Protein AF-A0A1M5KUP5-F1 (afdb_monomer_lite)

Organism: NCBI:txid288992

pLDDT: mean 83.73, std 16.02, range [40.97, 98.44]

Foldseek 3Di:
DALCVLVVLLVVLLVVLVVLLVVLVVLVVVPDPDPVSVVSNLVSLLSLLQSLLSSLLSLLSSLLCQLLVPDDRDPQDDDVSSCVLQVWDWDDPDPDPDPDDRTDGVSVPSPNLSSLQSQLVSQEPLPQPSNHPVDDDDPLLVVSNVLDDNCCVVCSPDPVRDPRDGDSVSSVSSSVSSVSNNVSSVVVRD

Sequence (190 aa):
MNYQDYQKASAKHLLSCQSILLVLDSLNSENNDTKNHNQKIKVLLHNLFYLSGYTLESIINYSIYKHFRWSKSSIYEIDHNFSSKCDLTFYPDVPRQNGRGNYLFYISQHEFSRNIQILSKALPNSKVPLIDRTISVDKDLINLFLNWKVEIRYHPESTQYSTIELTIDNIKRFVSTTDQVYNGLMKLVG

Radius of gyration: 18.39 Å; chains: 1; bounding box: 44×42×49 Å

Structure (mmCIF, N/CA/C/O backbone):
data_AF-A0A1M5KUP5-F1
#
_entry.id   AF-A0A1M5KUP5-F1
#
loop_
_atom_site.group_PDB
_atom_site.id
_atom_site.type_symbol
_atom_site.label_atom_id
_atom_site.label_alt_id
_atom_site.label_comp_id
_atom_site.label_asym_id
_atom_site.label_entity_id
_atom_site.label_seq_id
_atom_site.pdbx_PDB_ins_code
_atom_site.Cartn_x
_atom_site.Cartn_y
_atom_site.Cartn_z
_atom_site.occupancy
_atom_site.B_iso_or_equiv
_atom_site.auth_seq_id
_atom_site.auth_comp_id
_atom_site.auth_asym_id
_atom_site.auth_atom_id
_atom_site.pdbx_PDB_model_num
ATOM 1 N N . MET A 1 1 ? 19.872 3.898 0.381 1.00 78.25 1 MET A N 1
ATOM 2 C CA . MET A 1 1 ? 18.736 2.978 0.582 1.00 78.25 1 MET A CA 1
ATOM 3 C C . MET A 1 1 ? 18.600 2.143 -0.672 1.00 78.25 1 MET A C 1
ATOM 5 O O . MET A 1 1 ? 18.710 2.702 -1.760 1.00 78.25 1 MET A O 1
ATOM 9 N N . ASN A 1 2 ? 18.420 0.836 -0.533 1.00 88.94 2 ASN A N 1
ATOM 10 C CA . ASN A 1 2 ? 18.184 -0.049 -1.666 1.00 88.94 2 ASN A CA 1
ATOM 11 C C . ASN A 1 2 ? 16.666 -0.214 -1.860 1.00 88.94 2 ASN A C 1
ATOM 13 O O . ASN A 1 2 ? 15.914 -0.170 -0.891 1.00 88.94 2 ASN A O 1
ATOM 17 N N . TYR A 1 3 ? 16.181 -0.403 -3.088 1.00 90.25 3 TYR A N 1
ATOM 18 C CA . TYR A 1 3 ? 14.748 -0.569 -3.334 1.00 90.25 3 TYR A CA 1
ATOM 19 C C . TYR A 1 3 ? 14.164 -1.806 -2.631 1.00 90.25 3 TYR A C 1
ATOM 21 O O . TYR A 1 3 ? 12.976 -1.813 -2.319 1.00 90.25 3 TYR A O 1
ATOM 29 N N . GLN A 1 4 ? 14.971 -2.829 -2.313 1.00 94.69 4 GLN A N 1
ATOM 30 C CA . GLN A 1 4 ? 14.502 -3.957 -1.491 1.00 94.69 4 GLN A CA 1
ATOM 31 C C . GLN A 1 4 ? 14.187 -3.557 -0.040 1.00 94.69 4 GLN A C 1
ATOM 33 O O . GLN A 1 4 ? 13.467 -4.280 0.649 1.00 94.69 4 GLN A O 1
ATOM 38 N N . ASP A 1 5 ? 14.653 -2.397 0.433 1.00 93.25 5 ASP A N 1
ATOM 39 C CA . ASP A 1 5 ? 14.254 -1.875 1.741 1.00 93.25 5 ASP A CA 1
ATOM 40 C C . ASP A 1 5 ? 12.757 -1.520 1.761 1.00 93.25 5 ASP A C 1
ATOM 42 O O . ASP A 1 5 ? 12.110 -1.697 2.791 1.00 93.25 5 ASP A O 1
ATOM 46 N N . TYR A 1 6 ? 12.162 -1.147 0.618 1.00 94.44 6 TYR A N 1
ATOM 47 C CA . TYR A 1 6 ? 10.710 -0.979 0.502 1.00 94.44 6 TYR A CA 1
ATOM 48 C C . TYR A 1 6 ? 9.946 -2.303 0.680 1.00 94.44 6 TYR A C 1
ATOM 50 O O . TYR A 1 6 ? 8.899 -2.339 1.328 1.00 94.44 6 TYR A O 1
ATOM 58 N N . GLN A 1 7 ? 10.467 -3.419 0.162 1.00 96.56 7 GLN A N 1
ATOM 59 C CA . GLN A 1 7 ? 9.861 -4.742 0.372 1.00 96.56 7 GLN A CA 1
ATOM 60 C C . GLN A 1 7 ? 9.877 -5.126 1.854 1.00 96.56 7 GLN A C 1
ATOM 62 O O . GLN A 1 7 ? 8.871 -5.562 2.411 1.00 96.56 7 GLN A O 1
ATOM 67 N N . LYS A 1 8 ? 11.020 -4.928 2.517 1.00 96.88 8 LYS A N 1
ATOM 68 C CA . LYS A 1 8 ? 11.162 -5.207 3.951 1.00 96.88 8 LYS A CA 1
ATOM 69 C C . LYS A 1 8 ? 10.249 -4.306 4.786 1.00 96.88 8 LYS A C 1
ATOM 71 O O . LYS A 1 8 ? 9.619 -4.783 5.727 1.00 96.88 8 LYS A O 1
ATOM 76 N N . ALA A 1 9 ? 10.159 -3.022 4.433 1.00 95.62 9 ALA A N 1
ATOM 77 C CA . ALA A 1 9 ? 9.294 -2.063 5.110 1.00 95.62 9 ALA A CA 1
ATOM 78 C C . ALA A 1 9 ? 7.809 -2.423 4.959 1.00 95.62 9 ALA A C 1
ATOM 80 O O . ALA A 1 9 ? 7.113 -2.507 5.967 1.00 95.62 9 ALA A O 1
ATOM 81 N N . SER A 1 10 ? 7.338 -2.707 3.738 1.00 96.94 10 SER A N 1
ATOM 82 C CA . SER A 1 10 ? 5.948 -3.137 3.504 1.00 96.94 10 SER A CA 1
ATOM 83 C C . SER A 1 10 ? 5.602 -4.408 4.277 1.00 96.94 10 SER A C 1
ATOM 85 O O . SER A 1 10 ? 4.590 -4.424 4.971 1.00 96.94 10 SER A O 1
ATOM 87 N N . ALA A 1 11 ? 6.466 -5.428 4.248 1.00 98.06 11 ALA A N 1
ATOM 88 C CA . ALA A 1 11 ? 6.260 -6.658 5.016 1.00 98.06 11 ALA A CA 1
ATOM 89 C C . ALA A 1 11 ? 6.136 -6.379 6.524 1.00 98.06 11 ALA A C 1
ATOM 91 O O . ALA A 1 11 ? 5.219 -6.862 7.186 1.00 98.06 11 ALA A O 1
ATOM 92 N N . LYS A 1 12 ? 7.035 -5.553 7.073 1.00 98.25 12 LYS A N 1
ATOM 93 C CA . LYS A 1 12 ? 7.014 -5.180 8.492 1.00 98.25 12 LYS A CA 1
ATOM 94 C C . LYS A 1 12 ? 5.749 -4.403 8.867 1.00 98.25 12 LYS A C 1
ATOM 96 O O . LYS A 1 12 ? 5.170 -4.664 9.923 1.00 98.25 12 LYS A O 1
ATOM 101 N N . HIS A 1 13 ? 5.324 -3.447 8.043 1.00 97.81 13 HIS A N 1
ATOM 102 C CA . HIS A 1 13 ? 4.113 -2.667 8.298 1.00 97.81 13 HIS A CA 1
ATOM 103 C C . HIS A 1 13 ? 2.858 -3.543 8.246 1.00 97.81 13 HIS A C 1
ATOM 105 O O . HIS A 1 13 ? 2.045 -3.461 9.163 1.00 97.81 13 HIS A O 1
ATOM 111 N N . LEU A 1 14 ? 2.753 -4.446 7.266 1.00 98.31 14 LEU A N 1
ATOM 112 C CA . LEU A 1 14 ? 1.632 -5.378 7.154 1.00 98.31 14 LEU A CA 1
ATOM 113 C C . LEU A 1 14 ? 1.528 -6.308 8.370 1.00 98.31 14 LEU A C 1
ATOM 115 O O . LEU A 1 14 ? 0.460 -6.413 8.970 1.00 98.31 14 LEU A O 1
ATOM 119 N N . LEU A 1 15 ? 2.646 -6.910 8.793 1.00 98.44 15 LEU A N 1
ATOM 120 C CA . LEU A 1 15 ? 2.705 -7.714 10.021 1.00 98.44 15 LEU A CA 1
ATOM 121 C C . LEU A 1 15 ? 2.282 -6.901 11.255 1.00 98.44 15 LEU A C 1
ATOM 123 O O . LEU A 1 15 ? 1.594 -7.405 12.140 1.00 98.44 15 LEU A O 1
ATOM 127 N N . SER A 1 16 ? 2.665 -5.622 11.312 1.00 98.31 16 SER A N 1
ATOM 128 C CA . SER A 1 16 ? 2.253 -4.731 12.402 1.00 98.31 16 SER A CA 1
ATOM 129 C C . SER A 1 16 ? 0.743 -4.472 12.372 1.00 98.31 16 SER A C 1
ATOM 131 O O . SER A 1 16 ? 0.104 -4.533 13.420 1.00 98.31 16 SER A O 1
ATOM 133 N N . CYS A 1 17 ? 0.156 -4.244 11.190 1.00 98.44 17 CYS A N 1
ATOM 134 C CA . CYS A 1 17 ? -1.293 -4.106 11.034 1.00 98.44 17 CYS A CA 1
ATOM 135 C C . CYS A 1 17 ? -2.036 -5.357 11.516 1.00 98.44 17 CYS A C 1
ATOM 137 O O . CYS A 1 17 ? -3.005 -5.237 12.259 1.00 98.44 17 CYS A O 1
ATOM 139 N N . GLN A 1 18 ? -1.562 -6.548 11.144 1.00 98.00 18 GLN A N 1
ATOM 140 C CA . GLN A 1 18 ? -2.160 -7.819 11.566 1.00 98.00 18 GLN A CA 1
ATOM 141 C C . GLN A 1 18 ? -2.141 -7.972 13.096 1.00 98.00 18 GLN A C 1
ATOM 143 O O . GLN A 1 18 ? -3.167 -8.281 13.696 1.00 98.00 18 GLN A O 1
ATOM 148 N N . SER A 1 19 ? -1.015 -7.665 13.747 1.00 98.31 19 SER A N 1
ATOM 149 C CA . SER A 1 19 ? -0.921 -7.683 15.213 1.00 98.31 19 SER A CA 1
ATOM 150 C C . SER A 1 19 ? -1.852 -6.667 15.882 1.00 98.31 19 SER A C 1
ATOM 152 O O . SER A 1 19 ? -2.482 -6.976 16.891 1.00 98.31 19 SER A O 1
ATOM 154 N N . ILE A 1 20 ? -1.969 -5.456 15.327 1.00 98.00 20 ILE A N 1
ATOM 155 C CA . ILE A 1 20 ? -2.859 -4.418 15.865 1.00 98.00 20 ILE A CA 1
ATOM 156 C C . ILE A 1 20 ? -4.333 -4.815 15.701 1.00 98.00 20 ILE A C 1
ATOM 158 O O . ILE A 1 20 ? -5.124 -4.562 16.608 1.00 98.00 20 ILE A O 1
ATOM 162 N N . LEU A 1 21 ? -4.703 -5.468 14.593 1.00 97.62 21 LEU A N 1
ATOM 163 C CA . LEU A 1 21 ? -6.059 -5.983 14.385 1.00 97.62 21 LEU A CA 1
ATOM 164 C C . LEU A 1 21 ? -6.465 -6.993 15.463 1.00 97.62 21 LEU A C 1
ATOM 166 O O . LEU A 1 21 ? -7.564 -6.881 15.992 1.00 97.62 21 LEU A O 1
ATOM 170 N N . LEU A 1 22 ? -5.573 -7.910 15.852 1.00 96.75 22 LEU A N 1
ATOM 171 C CA . LEU A 1 22 ? -5.854 -8.871 16.929 1.00 96.75 22 LEU A CA 1
ATOM 172 C C . LEU A 1 22 ? -6.157 -8.170 18.263 1.00 96.75 22 LEU A C 1
ATOM 174 O O . LEU A 1 22 ? -7.075 -8.556 18.984 1.00 96.75 22 LEU A O 1
ATOM 178 N N . VAL A 1 23 ? -5.408 -7.109 18.580 1.00 96.38 23 VAL A N 1
ATOM 179 C CA . VAL A 1 23 ? -5.647 -6.297 19.785 1.00 96.38 23 VAL A CA 1
ATOM 180 C C . VAL A 1 23 ? -6.975 -5.546 19.683 1.00 96.38 23 VAL A C 1
ATOM 182 O O . VAL A 1 23 ? -7.729 -5.500 20.654 1.00 96.38 23 VAL A O 1
ATOM 185 N N . LEU A 1 24 ? -7.277 -4.972 18.515 1.00 95.75 24 LEU A N 1
ATOM 186 C CA . LEU A 1 24 ? -8.540 -4.281 18.265 1.00 95.75 24 LEU A CA 1
ATOM 187 C C . LEU A 1 24 ? -9.739 -5.230 18.405 1.00 95.75 24 LEU A C 1
ATOM 189 O O . LEU A 1 24 ? -10.741 -4.843 18.998 1.00 95.75 24 LEU A O 1
ATOM 193 N N . ASP A 1 25 ? -9.629 -6.463 17.910 1.00 94.75 25 ASP A N 1
ATOM 194 C CA . ASP A 1 25 ? -10.680 -7.480 18.001 1.00 94.75 25 ASP A CA 1
ATOM 195 C C . ASP A 1 25 ? -10.941 -7.918 19.442 1.00 94.75 25 ASP A C 1
ATOM 197 O O . ASP A 1 25 ? -12.099 -8.031 19.852 1.00 94.75 25 ASP A O 1
ATOM 201 N N . SER A 1 26 ? -9.876 -8.101 20.229 1.00 93.44 26 SER A N 1
ATOM 202 C CA . SER A 1 26 ? -9.989 -8.383 21.664 1.00 93.44 26 SER A CA 1
ATOM 203 C C . SER A 1 26 ? -10.720 -7.254 22.386 1.00 93.44 26 SER A C 1
ATOM 205 O O . SER A 1 26 ? -11.689 -7.507 23.095 1.00 93.44 26 SER A O 1
ATOM 207 N N . LEU A 1 27 ? -10.305 -6.003 22.157 1.00 92.06 27 LEU A N 1
ATOM 208 C CA . LEU A 1 27 ? -10.937 -4.843 22.783 1.00 92.06 27 LEU A CA 1
ATOM 209 C C . LEU A 1 27 ? -12.397 -4.707 22.352 1.00 92.06 27 LEU A C 1
ATOM 211 O O . LEU A 1 27 ? -13.263 -4.588 23.200 1.00 92.06 27 LEU A O 1
ATOM 215 N N . ASN A 1 28 ? -12.708 -4.805 21.063 1.00 89.00 28 ASN A N 1
ATOM 216 C CA . ASN A 1 28 ? -14.082 -4.658 20.583 1.00 89.00 28 ASN A CA 1
ATOM 217 C C . ASN A 1 28 ? -15.034 -5.763 21.090 1.00 89.00 28 ASN A C 1
ATOM 219 O O . ASN A 1 28 ? -16.250 -5.599 21.044 1.00 89.00 28 ASN A O 1
ATOM 223 N N . SER A 1 29 ? -14.493 -6.892 21.556 1.00 87.50 29 SER A N 1
ATOM 224 C CA . SER A 1 29 ? -15.269 -7.982 22.163 1.00 87.50 29 SER A CA 1
ATOM 225 C C . SER A 1 29 ? -15.537 -7.754 23.658 1.00 87.50 29 SER A C 1
ATOM 227 O O . SER A 1 29 ? -16.521 -8.256 24.202 1.00 87.50 29 SER A O 1
ATOM 229 N N . GLU A 1 30 ? -14.681 -6.983 24.332 1.00 83.19 30 GLU A N 1
ATOM 230 C CA . GLU A 1 30 ? -14.889 -6.518 25.700 1.00 83.19 30 GLU A CA 1
ATOM 231 C C . GLU A 1 30 ? -15.926 -5.390 25.667 1.00 83.19 30 GLU A C 1
ATOM 233 O O . GLU A 1 30 ? -15.591 -4.236 25.428 1.00 83.19 30 GLU A O 1
ATOM 238 N N . ASN A 1 31 ? -17.201 -5.723 25.870 1.00 69.31 31 ASN A N 1
ATOM 239 C CA . ASN A 1 31 ? -18.346 -4.809 25.771 1.00 69.31 31 ASN A CA 1
ATOM 240 C C . ASN A 1 31 ? -18.317 -3.721 26.879 1.00 69.31 31 ASN A C 1
ATOM 242 O O . ASN A 1 31 ? -19.071 -3.776 27.851 1.00 69.31 31 ASN A O 1
ATOM 246 N N . ASN A 1 32 ? -17.371 -2.781 26.791 1.00 77.75 32 ASN A N 1
ATOM 247 C CA . ASN A 1 32 ? -16.943 -1.902 27.876 1.00 77.75 32 ASN A CA 1
ATOM 248 C C . ASN A 1 32 ? -16.842 -0.447 27.396 1.00 77.75 32 ASN A C 1
ATOM 250 O O . ASN A 1 32 ? -15.785 0.026 26.981 1.00 77.75 32 ASN A O 1
ATOM 254 N N . ASP A 1 33 ? -17.950 0.286 27.481 1.00 80.50 33 ASP A N 1
ATOM 255 C CA . ASP A 1 33 ? -18.087 1.632 26.912 1.00 80.50 33 ASP A CA 1
ATOM 256 C C . ASP A 1 33 ? -17.521 2.733 27.832 1.00 80.50 33 ASP A C 1
ATOM 258 O O . ASP A 1 33 ? -18.208 3.642 28.303 1.00 80.50 33 ASP A O 1
ATOM 262 N N . THR A 1 34 ? -16.231 2.627 28.160 1.00 87.69 34 THR A N 1
ATOM 263 C CA . THR A 1 34 ? -15.523 3.654 28.939 1.00 87.69 34 THR A CA 1
ATOM 264 C C . THR A 1 34 ? -14.781 4.624 28.026 1.00 87.69 34 THR A C 1
ATOM 266 O O . THR A 1 34 ? -14.235 4.250 26.988 1.00 87.69 34 THR A O 1
ATOM 269 N N . LYS A 1 35 ? -14.640 5.885 28.458 1.00 85.62 35 LYS A N 1
ATOM 270 C CA . LYS A 1 35 ? -13.848 6.899 27.732 1.00 85.62 35 LYS A CA 1
ATOM 271 C C . LYS A 1 35 ? -12.430 6.413 27.392 1.00 85.62 35 LYS A C 1
ATOM 273 O O . LYS A 1 35 ? -11.932 6.682 26.304 1.00 85.62 35 LYS A O 1
ATOM 278 N N . ASN A 1 36 ? -11.788 5.691 28.314 1.00 88.69 36 ASN A N 1
ATOM 279 C CA . ASN A 1 36 ? -10.453 5.126 28.107 1.00 88.69 36 ASN A CA 1
ATOM 280 C C . ASN A 1 36 ? -10.459 4.026 27.031 1.00 88.69 36 ASN A C 1
ATOM 282 O O . ASN A 1 36 ? -9.588 4.004 26.166 1.00 88.69 36 ASN A O 1
ATOM 286 N N . HIS A 1 37 ? -11.459 3.142 27.054 1.00 89.50 37 HIS A N 1
ATOM 287 C CA . HIS A 1 37 ? -11.633 2.102 26.043 1.00 89.50 37 HIS A CA 1
ATOM 288 C C . HIS A 1 37 ? -11.815 2.698 24.639 1.00 89.50 37 HIS A C 1
ATOM 290 O O . HIS A 1 37 ? -11.062 2.370 23.721 1.00 89.50 37 HIS A O 1
ATOM 296 N N . ASN A 1 38 ? -12.714 3.674 24.500 1.00 87.81 38 ASN A N 1
ATOM 297 C CA . ASN A 1 38 ? -12.972 4.342 23.223 1.00 87.81 38 ASN A CA 1
ATOM 298 C C . ASN A 1 38 ? -11.742 5.099 22.699 1.00 87.81 38 ASN A C 1
ATOM 300 O O . ASN A 1 38 ? -11.475 5.090 21.496 1.00 87.81 38 ASN A O 1
ATOM 304 N N . GLN A 1 39 ? -10.943 5.708 23.584 1.00 88.00 39 GLN A N 1
ATOM 305 C CA . GLN A 1 39 ? -9.686 6.345 23.184 1.00 88.00 39 GLN A CA 1
ATOM 306 C C . GLN A 1 39 ? -8.671 5.325 22.652 1.00 88.00 39 GLN A C 1
ATOM 308 O O . GLN A 1 39 ? -8.014 5.589 21.645 1.00 88.00 39 GLN A O 1
ATOM 313 N N . LYS A 1 40 ? -8.557 4.147 23.282 1.00 90.81 40 LYS A N 1
ATOM 314 C CA . LYS A 1 40 ? -7.680 3.073 22.793 1.00 90.81 40 LYS A CA 1
ATOM 315 C C . LYS A 1 40 ? -8.094 2.613 21.400 1.00 90.81 40 LYS A C 1
ATOM 317 O O . LYS A 1 40 ? -7.238 2.551 20.524 1.00 90.81 40 LYS A O 1
ATOM 322 N N . ILE A 1 41 ? -9.387 2.365 21.174 1.00 91.94 41 ILE A N 1
ATOM 323 C CA . ILE A 1 41 ? -9.903 1.994 19.847 1.00 91.94 41 ILE A CA 1
ATOM 324 C C . ILE A 1 41 ? -9.516 3.052 18.809 1.00 91.94 41 ILE A C 1
ATOM 326 O O . ILE A 1 41 ? -8.913 2.707 17.796 1.00 91.94 41 ILE A O 1
ATOM 330 N N . LYS A 1 42 ? -9.766 4.340 19.081 1.00 89.56 42 LYS A N 1
ATOM 331 C CA . LYS A 1 42 ? -9.409 5.434 18.158 1.00 89.56 42 LYS A CA 1
ATOM 332 C C . LYS A 1 42 ? -7.924 5.441 17.789 1.00 89.56 42 LYS A C 1
ATOM 334 O O . LYS A 1 42 ? -7.589 5.568 16.613 1.00 89.56 42 LYS A O 1
ATOM 339 N N . VAL A 1 43 ? -7.037 5.257 18.768 1.00 89.12 43 VAL A N 1
ATOM 340 C CA . VAL A 1 43 ? -5.585 5.184 18.531 1.00 89.12 43 VAL A CA 1
ATOM 341 C C . VAL A 1 43 ? -5.229 3.998 17.631 1.00 89.12 43 VAL A C 1
ATOM 343 O O . VAL A 1 43 ? -4.428 4.146 16.707 1.00 89.12 43 VAL A O 1
ATOM 346 N N . LEU A 1 44 ? -5.829 2.827 17.862 1.00 93.62 44 LEU A N 1
ATOM 347 C CA . LEU A 1 44 ? -5.579 1.641 17.041 1.00 93.62 44 LEU A CA 1
ATOM 348 C C . LEU A 1 44 ? -6.079 1.832 15.604 1.00 93.62 44 LEU A C 1
ATOM 350 O O . LEU A 1 44 ? -5.347 1.505 14.673 1.00 93.62 44 LEU A O 1
ATOM 354 N N . LEU A 1 45 ? -7.265 2.419 15.413 1.00 93.50 45 LEU A N 1
ATOM 355 C CA . LEU A 1 45 ? -7.806 2.730 14.084 1.00 93.50 45 LEU A CA 1
ATOM 356 C C . LEU A 1 45 ? -6.892 3.682 13.305 1.00 93.50 45 LEU A C 1
ATOM 358 O O . LEU A 1 45 ? -6.574 3.415 12.146 1.00 93.50 45 LEU A O 1
ATOM 362 N N . HIS A 1 46 ? -6.398 4.741 13.951 1.00 90.75 46 HIS A N 1
ATOM 363 C CA . HIS A 1 46 ? -5.435 5.657 13.335 1.00 90.75 46 HIS A CA 1
ATOM 364 C C . HIS A 1 46 ? -4.123 4.966 12.959 1.00 90.75 46 HIS A C 1
ATOM 366 O O . HIS A 1 46 ? -3.624 5.158 11.851 1.00 90.75 46 HIS A O 1
ATOM 372 N N . ASN A 1 47 ? -3.572 4.138 13.850 1.00 92.12 47 ASN A N 1
ATOM 373 C CA . ASN A 1 47 ? -2.339 3.404 13.571 1.00 92.12 47 ASN A CA 1
ATOM 374 C C . ASN A 1 47 ? -2.512 2.419 12.409 1.00 92.12 47 ASN A C 1
ATOM 376 O O . ASN A 1 47 ? -1.633 2.332 11.553 1.00 92.12 47 ASN A O 1
ATOM 380 N N . LEU A 1 48 ? -3.643 1.712 12.348 1.00 95.25 48 LEU A N 1
ATOM 381 C CA . LEU A 1 48 ? -3.972 0.811 11.243 1.00 95.25 48 LEU A CA 1
ATOM 382 C C . LEU A 1 48 ? -4.100 1.567 9.923 1.00 95.25 48 LEU A C 1
ATOM 384 O O . LEU A 1 48 ? -3.522 1.138 8.926 1.00 95.25 48 LEU A O 1
ATOM 388 N N . PHE A 1 49 ? -4.805 2.698 9.913 1.00 93.12 49 PHE A N 1
ATOM 389 C CA . PHE A 1 49 ? -4.940 3.531 8.722 1.00 93.12 49 PHE A CA 1
ATOM 390 C C . PHE A 1 49 ? -3.578 4.013 8.210 1.00 93.12 49 PHE A C 1
ATOM 392 O O . PHE A 1 49 ? -3.233 3.840 7.039 1.00 93.12 49 PHE A O 1
ATOM 399 N N . TYR A 1 50 ? -2.771 4.550 9.123 1.00 91.44 50 TYR A N 1
ATOM 400 C CA . TYR A 1 50 ? -1.436 5.052 8.847 1.00 91.44 50 TYR A CA 1
ATOM 401 C C . TYR A 1 50 ? -0.508 3.967 8.279 1.00 91.44 50 TYR A C 1
ATOM 403 O O . TYR A 1 50 ? 0.063 4.140 7.200 1.00 91.44 50 TYR A O 1
ATOM 411 N N . LEU A 1 51 ? -0.387 2.831 8.973 1.00 94.88 51 LEU A N 1
ATOM 412 C CA . LEU A 1 51 ? 0.494 1.732 8.572 1.00 94.88 51 LEU A CA 1
ATOM 413 C C . LEU A 1 51 ? 0.021 1.040 7.289 1.00 94.88 51 LEU A C 1
ATOM 415 O O . LEU A 1 51 ? 0.856 0.597 6.498 1.00 94.88 51 LEU A O 1
ATOM 419 N N . SER A 1 52 ? -1.290 0.976 7.047 1.00 95.31 52 SER A N 1
ATOM 420 C CA . SER A 1 52 ? -1.837 0.405 5.811 1.00 95.31 52 SER A CA 1
ATOM 421 C C . SER A 1 52 ? -1.422 1.223 4.591 1.00 95.31 52 SER A C 1
ATOM 423 O O . SER A 1 52 ? -0.898 0.658 3.632 1.00 95.31 52 SER A O 1
ATOM 425 N N . GLY A 1 53 ? -1.524 2.555 4.645 1.00 92.25 53 GLY A N 1
ATOM 426 C CA . GLY A 1 53 ? -1.012 3.383 3.550 1.00 92.25 53 GLY A CA 1
ATOM 427 C C . GLY A 1 53 ? 0.502 3.241 3.373 1.00 92.25 53 GLY A C 1
ATOM 428 O O . GLY A 1 53 ? 0.958 2.996 2.263 1.00 92.25 53 GLY A O 1
ATOM 429 N N . TYR A 1 54 ? 1.294 3.224 4.450 1.00 92.12 54 TYR A N 1
ATOM 430 C CA . TYR A 1 54 ? 2.740 2.979 4.335 1.00 92.12 54 TYR A CA 1
ATOM 431 C C . TYR A 1 54 ? 3.100 1.603 3.756 1.00 92.12 54 TYR A C 1
ATOM 433 O O . TYR A 1 54 ? 4.132 1.454 3.089 1.00 92.12 54 TYR A O 1
ATOM 441 N N . THR A 1 55 ? 2.272 0.590 4.017 1.00 95.69 55 THR A N 1
ATOM 442 C CA . THR A 1 55 ? 2.395 -0.737 3.407 1.00 95.69 55 THR A CA 1
ATOM 443 C C . THR A 1 55 ? 2.189 -0.636 1.903 1.00 95.69 55 THR A C 1
ATOM 445 O O . THR A 1 55 ? 3.074 -1.054 1.154 1.00 95.69 55 THR A O 1
ATOM 448 N N . LEU A 1 56 ? 1.072 -0.031 1.479 1.00 94.19 56 LEU A N 1
ATOM 449 C CA . LEU A 1 56 ? 0.735 0.204 0.075 1.00 94.19 56 LEU A CA 1
ATOM 450 C C . LEU A 1 56 ? 1.845 0.983 -0.642 1.00 94.19 56 LEU A C 1
ATOM 452 O O . LEU A 1 56 ? 2.303 0.551 -1.695 1.00 94.19 56 LEU A O 1
ATOM 456 N N . GLU A 1 57 ? 2.340 2.072 -0.052 1.00 90.88 57 GLU A N 1
ATOM 457 C CA . GLU A 1 57 ? 3.385 2.904 -0.658 1.00 90.88 57 GLU A CA 1
ATOM 458 C C . GLU A 1 57 ? 4.633 2.083 -0.941 1.00 90.88 57 GLU A C 1
ATOM 460 O O . GLU A 1 57 ? 5.179 2.072 -2.043 1.00 90.88 57 GLU A O 1
ATOM 465 N N . SER A 1 58 ? 5.071 1.361 0.089 1.00 93.31 58 SER A N 1
ATOM 466 C CA . SER A 1 58 ? 6.322 0.633 0.055 1.00 93.31 58 SER A CA 1
ATOM 467 C C . SER A 1 58 ? 6.227 -0.521 -0.940 1.00 93.31 58 SER A C 1
ATOM 469 O O . SER A 1 58 ? 7.124 -0.688 -1.766 1.00 93.31 58 SER A O 1
ATOM 471 N N . ILE A 1 59 ? 5.129 -1.285 -0.948 1.00 96.44 59 ILE A N 1
ATOM 472 C CA . ILE A 1 59 ? 5.003 -2.400 -1.892 1.00 96.44 59 ILE A CA 1
ATOM 473 C C . ILE A 1 59 ? 4.832 -1.923 -3.337 1.00 96.44 59 ILE A C 1
ATOM 475 O O . ILE A 1 59 ? 5.412 -2.521 -4.244 1.00 96.44 59 ILE A O 1
ATOM 479 N N . ILE A 1 60 ? 4.114 -0.821 -3.566 1.00 94.06 60 ILE A N 1
ATOM 480 C CA . ILE A 1 60 ? 3.968 -0.215 -4.894 1.00 94.06 60 ILE A CA 1
ATOM 481 C C . ILE A 1 60 ? 5.332 0.265 -5.401 1.00 94.06 60 ILE A C 1
ATOM 483 O O . ILE A 1 60 ? 5.735 -0.090 -6.509 1.00 94.06 60 ILE A O 1
ATOM 487 N N . ASN A 1 61 ? 6.082 1.001 -4.578 1.00 92.06 61 ASN A N 1
ATOM 488 C CA . ASN A 1 61 ? 7.408 1.502 -4.940 1.00 92.06 61 ASN A CA 1
ATOM 489 C C . ASN A 1 61 ? 8.365 0.352 -5.261 1.00 92.06 61 ASN A C 1
ATOM 491 O O . ASN A 1 61 ? 8.999 0.353 -6.317 1.00 92.06 61 ASN A O 1
ATOM 495 N N . TYR A 1 62 ? 8.426 -0.659 -4.388 1.00 94.75 62 TYR A N 1
ATOM 496 C CA . TYR A 1 62 ? 9.191 -1.879 -4.638 1.00 94.75 62 TYR A CA 1
ATOM 497 C C . TYR A 1 62 ? 8.819 -2.508 -5.984 1.00 94.75 62 TYR A C 1
ATOM 499 O O . TYR A 1 62 ? 9.702 -2.820 -6.783 1.00 94.75 62 TYR A O 1
ATOM 507 N N . SER A 1 63 ? 7.519 -2.644 -6.250 1.00 95.75 63 SER A N 1
ATOM 508 C CA . SER A 1 63 ? 7.009 -3.292 -7.456 1.00 95.75 63 SER A CA 1
ATOM 509 C C . SER A 1 63 ? 7.402 -2.548 -8.725 1.00 95.75 63 SER A C 1
ATOM 511 O O . SER A 1 63 ? 7.787 -3.189 -9.699 1.00 95.75 63 SER A O 1
ATOM 513 N N . ILE A 1 64 ? 7.385 -1.212 -8.712 1.00 93.38 64 ILE A N 1
ATOM 514 C CA . ILE A 1 64 ? 7.863 -0.397 -9.838 1.00 93.38 64 ILE A CA 1
ATOM 515 C C . ILE A 1 64 ? 9.358 -0.653 -10.063 1.00 93.38 64 ILE A C 1
ATOM 517 O O . ILE A 1 64 ? 9.758 -1.022 -11.169 1.00 93.38 64 ILE A O 1
ATOM 521 N N . TYR A 1 65 ? 10.186 -0.515 -9.020 1.00 92.75 65 TYR A N 1
ATOM 522 C CA . TYR A 1 65 ? 11.633 -0.726 -9.141 1.00 92.75 65 TYR A CA 1
ATOM 523 C C . TYR A 1 65 ? 11.973 -2.121 -9.667 1.00 92.75 65 TYR A C 1
ATOM 525 O O . TYR A 1 65 ? 12.806 -2.276 -10.563 1.00 92.75 65 TYR A O 1
ATOM 533 N N . LYS A 1 66 ? 11.300 -3.139 -9.136 1.00 95.38 66 LYS A N 1
ATOM 534 C CA . LYS A 1 66 ? 11.510 -4.536 -9.495 1.00 95.38 66 LYS A CA 1
ATOM 535 C C . LYS A 1 66 ? 11.030 -4.844 -10.916 1.00 95.38 66 LYS A C 1
ATOM 537 O O . LYS A 1 66 ? 11.796 -5.417 -11.690 1.00 95.38 66 LYS A O 1
ATOM 542 N N . HIS A 1 67 ? 9.821 -4.415 -11.289 1.00 95.38 67 HIS A N 1
ATOM 543 C CA . HIS A 1 67 ? 9.242 -4.649 -12.617 1.00 95.38 67 HIS A CA 1
ATOM 544 C C . HIS A 1 67 ? 10.088 -4.022 -13.733 1.00 95.38 67 HIS A C 1
ATOM 546 O O . HIS A 1 67 ? 10.437 -4.686 -14.709 1.00 95.38 67 HIS A O 1
ATOM 552 N N . PHE A 1 68 ? 10.488 -2.759 -13.565 1.00 92.94 68 PHE A N 1
ATOM 553 C CA . PHE A 1 68 ? 11.278 -2.033 -14.564 1.00 92.94 68 PHE A CA 1
ATOM 554 C C . PHE A 1 68 ? 12.788 -2.305 -14.484 1.00 92.94 68 PHE A C 1
ATOM 556 O O . PHE A 1 68 ? 13.560 -1.716 -15.247 1.00 92.94 68 PHE A O 1
ATOM 563 N N . ARG A 1 69 ? 13.201 -3.254 -13.629 1.00 93.31 69 ARG A N 1
ATOM 564 C CA . ARG A 1 69 ? 14.579 -3.740 -13.476 1.00 93.31 69 ARG A CA 1
ATOM 565 C C . ARG A 1 69 ? 15.556 -2.622 -13.106 1.00 93.31 69 ARG A C 1
ATOM 567 O O . ARG A 1 69 ? 16.521 -2.373 -13.829 1.00 93.31 69 ARG A O 1
ATOM 574 N N . TRP A 1 70 ? 15.293 -1.952 -11.984 1.00 91.31 70 TRP A N 1
ATOM 575 C CA . TRP A 1 70 ? 16.211 -0.980 -11.390 1.00 91.31 70 TRP A CA 1
ATOM 576 C C . TRP A 1 70 ? 17.631 -1.544 -11.302 1.00 91.31 70 TRP A C 1
ATOM 578 O O . TRP A 1 70 ? 17.837 -2.631 -10.758 1.00 91.31 70 TRP A O 1
ATOM 588 N N . SER A 1 71 ? 18.597 -0.805 -11.848 1.00 87.69 71 SER A N 1
ATOM 589 C CA . SER A 1 71 ? 19.972 -1.287 -12.030 1.00 87.69 71 SER A CA 1
ATOM 590 C C . SER A 1 71 ? 20.978 -0.702 -11.038 1.00 87.69 71 SER A C 1
ATOM 592 O O . SER A 1 71 ? 22.110 -1.177 -10.957 1.00 87.69 71 SER A O 1
ATOM 594 N N . LYS A 1 72 ? 20.586 0.337 -10.293 1.00 89.00 72 LYS A N 1
ATOM 595 C CA . LYS A 1 72 ? 21.490 1.086 -9.415 1.00 89.00 72 LYS A CA 1
ATOM 596 C C . LYS A 1 72 ? 21.533 0.511 -8.006 1.00 89.00 72 LYS A C 1
ATOM 598 O O . LYS A 1 72 ? 20.578 -0.110 -7.538 1.00 89.00 72 LYS A O 1
ATOM 603 N N . SER A 1 73 ? 22.636 0.768 -7.310 1.00 85.69 73 SER A N 1
ATOM 604 C CA . SER A 1 73 ? 22.858 0.285 -5.943 1.00 85.69 73 SER A CA 1
ATOM 605 C C . SER A 1 73 ? 21.985 1.010 -4.913 1.00 85.69 73 SER A C 1
ATOM 607 O O . SER A 1 73 ? 21.587 0.440 -3.896 1.00 85.69 73 SER A O 1
ATOM 609 N N . SER A 1 74 ? 21.652 2.265 -5.202 1.00 87.06 74 SER A N 1
ATOM 610 C CA . SER A 1 74 ? 20.860 3.142 -4.357 1.00 87.06 74 SER A CA 1
ATOM 611 C C . SER A 1 74 ? 19.707 3.740 -5.150 1.00 87.06 74 SER A C 1
ATOM 613 O O . SER A 1 74 ? 19.878 4.152 -6.293 1.00 87.06 74 SER A O 1
ATOM 615 N N . ILE A 1 75 ? 18.540 3.862 -4.514 1.00 84.25 75 ILE A N 1
ATOM 616 C CA . ILE A 1 75 ? 17.374 4.555 -5.089 1.00 84.25 75 ILE A CA 1
ATOM 617 C C . ILE A 1 75 ? 17.576 6.070 -5.240 1.00 84.25 75 ILE A C 1
ATOM 619 O O . ILE A 1 75 ? 16.690 6.746 -5.737 1.00 84.25 75 ILE A O 1
ATOM 623 N N . TYR A 1 76 ? 18.707 6.605 -4.772 1.00 80.25 76 TYR A N 1
ATOM 624 C CA . TYR A 1 76 ? 19.079 8.016 -4.921 1.00 80.25 76 TYR A CA 1
ATOM 625 C C . TYR A 1 76 ? 19.971 8.279 -6.140 1.00 80.25 76 TYR A C 1
ATOM 627 O O . TYR A 1 76 ? 20.392 9.412 -6.363 1.00 80.25 76 TYR A O 1
ATOM 635 N N . GLU A 1 77 ? 20.305 7.246 -6.910 1.00 82.06 77 GLU A N 1
ATOM 636 C CA . GLU A 1 77 ? 21.072 7.387 -8.146 1.00 82.06 77 GLU A CA 1
ATOM 637 C C . GLU A 1 77 ? 20.152 7.701 -9.330 1.00 82.06 77 GLU A C 1
ATOM 639 O O . GLU A 1 77 ? 19.009 7.258 -9.373 1.00 82.06 77 GLU A O 1
ATOM 644 N N . ILE A 1 78 ? 20.654 8.444 -10.318 1.00 81.31 78 ILE A N 1
ATOM 645 C CA . ILE A 1 78 ? 19.908 8.737 -11.548 1.00 81.31 78 ILE A CA 1
ATOM 646 C C . ILE A 1 78 ? 20.019 7.544 -12.508 1.00 81.31 78 ILE A C 1
ATOM 648 O O . ILE A 1 78 ? 21.115 7.052 -12.791 1.00 81.31 78 ILE A O 1
ATOM 652 N N . ASP A 1 79 ? 18.886 7.103 -13.058 1.00 82.12 79 ASP A N 1
ATOM 653 C CA . ASP A 1 79 ? 18.824 6.066 -14.094 1.00 82.12 79 ASP A CA 1
ATOM 654 C C . ASP A 1 79 ? 17.865 6.494 -15.218 1.00 82.12 79 ASP A C 1
ATOM 656 O O . ASP A 1 79 ? 16.672 6.199 -15.199 1.00 82.12 79 ASP A O 1
ATOM 660 N N . HIS A 1 80 ? 18.381 7.207 -16.223 1.00 82.31 80 HIS A N 1
ATOM 661 C CA . HIS A 1 80 ? 17.574 7.684 -17.355 1.00 82.31 80 HIS A CA 1
ATOM 662 C C . HIS A 1 80 ? 16.870 6.551 -18.120 1.00 82.31 80 HIS A C 1
ATOM 664 O O . HIS A 1 80 ? 15.760 6.745 -18.615 1.00 82.31 80 HIS A O 1
ATOM 670 N N . ASN A 1 81 ? 17.470 5.357 -18.174 1.00 85.69 81 ASN A N 1
ATOM 671 C CA . ASN A 1 81 ? 16.848 4.204 -18.821 1.00 85.69 81 ASN A CA 1
ATOM 672 C C . ASN A 1 81 ? 15.628 3.731 -18.032 1.00 85.69 81 ASN A C 1
ATOM 674 O O . ASN A 1 81 ? 14.586 3.445 -18.618 1.00 85.69 81 ASN A O 1
ATOM 678 N N . PHE A 1 82 ? 15.740 3.651 -16.707 1.00 87.50 82 PHE A N 1
ATOM 679 C CA . PHE A 1 82 ? 14.597 3.361 -15.849 1.00 87.50 82 PHE A CA 1
ATOM 680 C C . PHE A 1 82 ? 13.519 4.443 -15.977 1.00 87.50 82 PHE A C 1
ATOM 682 O O . PHE A 1 82 ? 12.362 4.108 -16.216 1.00 87.50 82 PHE A O 1
ATOM 689 N N . SER A 1 83 ? 13.908 5.720 -15.893 1.00 82.75 83 SER A N 1
ATOM 690 C CA . SER A 1 83 ? 13.016 6.880 -16.042 1.00 82.75 83 SER A CA 1
ATOM 691 C C . SER A 1 83 ? 12.167 6.795 -17.308 1.00 82.75 83 SER A C 1
ATOM 693 O O . SER A 1 83 ? 10.942 6.858 -17.240 1.00 82.75 83 SER A O 1
ATOM 695 N N . SER A 1 84 ? 12.816 6.562 -18.450 1.00 82.38 84 SER A N 1
ATOM 696 C CA . SER A 1 84 ? 12.153 6.442 -19.747 1.00 82.38 84 SER A CA 1
ATOM 697 C C . SER A 1 84 ? 11.172 5.266 -19.814 1.00 82.38 84 SER A C 1
ATOM 699 O O . SER A 1 84 ? 10.129 5.390 -20.448 1.00 82.38 84 SER A O 1
ATOM 701 N N . LYS A 1 85 ? 11.464 4.139 -19.150 1.00 85.06 85 LYS A N 1
ATOM 702 C CA . LYS A 1 85 ? 10.585 2.956 -19.155 1.00 85.06 85 LYS A CA 1
ATOM 703 C C . LYS A 1 85 ? 9.323 3.129 -18.313 1.00 85.06 85 LYS A C 1
ATOM 705 O O . LYS A 1 85 ? 8.274 2.625 -18.699 1.00 85.06 85 LYS A O 1
ATOM 710 N N . CYS A 1 86 ? 9.438 3.765 -17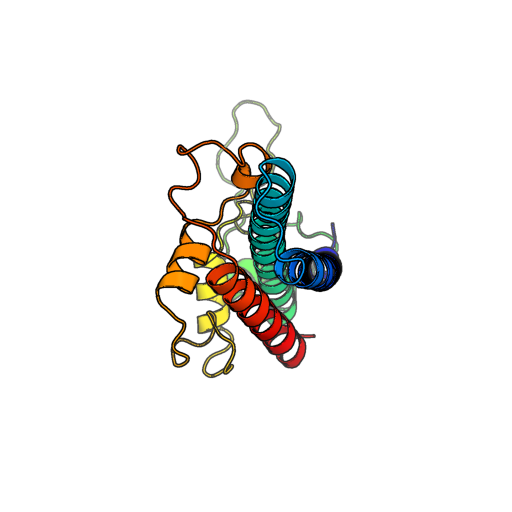.149 1.00 81.62 86 CYS A N 1
ATOM 711 C CA . CYS A 1 86 ? 8.339 3.873 -16.183 1.00 81.62 86 CYS A CA 1
ATOM 712 C C . CYS A 1 86 ? 7.652 5.243 -16.168 1.00 81.62 86 CYS A C 1
ATOM 714 O O . CYS A 1 86 ? 6.696 5.419 -15.416 1.00 81.62 86 CYS A O 1
ATOM 716 N N . ASP A 1 87 ? 8.123 6.195 -16.980 1.00 80.19 87 ASP A N 1
ATOM 717 C CA . ASP A 1 87 ? 7.616 7.573 -17.027 1.00 80.19 87 ASP A CA 1
ATOM 718 C C . ASP A 1 87 ? 7.732 8.301 -15.664 1.00 80.19 87 ASP A C 1
ATOM 720 O O . ASP A 1 87 ? 6.922 9.154 -15.278 1.00 80.19 87 ASP A O 1
ATOM 724 N N . LEU A 1 88 ? 8.766 7.938 -14.891 1.00 77.06 88 LEU A N 1
ATOM 725 C CA . LEU A 1 88 ? 9.174 8.645 -13.676 1.00 77.06 88 LEU A CA 1
ATOM 726 C C . LEU A 1 88 ? 10.332 9.569 -13.993 1.00 77.06 88 LEU A C 1
ATOM 728 O O . LEU A 1 88 ? 11.392 9.123 -14.417 1.00 77.06 88 LEU A O 1
ATOM 732 N N . THR A 1 89 ? 10.165 10.855 -13.730 1.00 64.44 89 THR A N 1
ATOM 733 C CA . THR A 1 89 ? 11.223 11.843 -13.931 1.00 64.44 89 THR A CA 1
ATOM 734 C C . THR A 1 89 ? 12.087 11.941 -12.674 1.00 64.44 89 THR A C 1
ATOM 736 O O . THR A 1 89 ? 11.576 12.152 -11.574 1.00 64.44 89 THR A O 1
ATOM 739 N N . PHE A 1 90 ? 13.402 11.815 -12.829 1.00 59.16 90 PHE A N 1
ATOM 740 C CA . PHE A 1 90 ? 14.367 12.284 -11.834 1.00 59.16 90 PHE A CA 1
ATOM 741 C C . PHE A 1 90 ? 14.568 13.772 -12.092 1.00 59.16 90 PHE A C 1
ATOM 743 O O . PHE A 1 90 ? 14.820 14.124 -13.236 1.00 59.16 90 PHE A O 1
ATOM 750 N N . TYR A 1 91 ? 14.431 14.651 -11.102 1.00 54.84 91 TYR A N 1
ATOM 751 C CA . TYR A 1 91 ? 14.753 16.071 -11.289 1.00 54.84 91 TYR A CA 1
ATOM 752 C C . TYR A 1 91 ? 16.274 16.288 -11.231 1.00 54.84 91 TYR A C 1
ATOM 754 O O . TYR A 1 91 ? 16.854 15.952 -10.195 1.00 54.84 91 TYR A O 1
ATOM 762 N N . PRO A 1 92 ? 16.902 16.941 -12.234 1.00 47.00 92 PRO A N 1
ATOM 763 C CA . PRO A 1 92 ? 18.184 17.619 -12.039 1.00 47.00 92 PRO A CA 1
ATOM 764 C C . PRO A 1 92 ? 18.139 19.139 -12.321 1.00 47.00 92 PRO A C 1
ATOM 766 O O . PRO A 1 92 ? 19.009 19.854 -11.840 1.00 47.00 92 PRO A O 1
ATOM 769 N N . ASP A 1 93 ? 17.131 19.677 -13.017 1.00 43.69 93 ASP A N 1
ATOM 770 C CA . ASP A 1 93 ? 17.291 20.939 -13.769 1.00 43.69 93 ASP A CA 1
ATOM 771 C C . ASP A 1 93 ? 16.537 22.153 -13.212 1.00 43.69 93 ASP A C 1
ATOM 773 O O . ASP A 1 93 ? 15.873 22.893 -13.936 1.00 43.69 93 ASP A O 1
ATOM 777 N N . VAL A 1 94 ? 16.680 22.426 -11.917 1.00 42.47 94 VAL A N 1
ATOM 778 C CA . VAL A 1 94 ? 16.611 23.830 -11.483 1.00 42.47 94 VAL A CA 1
ATOM 779 C C . VAL A 1 94 ? 18.007 24.190 -10.997 1.00 42.47 94 VAL A C 1
ATOM 781 O O . VAL A 1 94 ? 18.437 23.620 -9.988 1.00 42.47 94 VAL A O 1
ATOM 784 N N . PRO A 1 95 ? 18.740 25.101 -11.670 1.00 41.12 95 PRO A N 1
ATOM 785 C CA . PRO A 1 95 ? 19.996 25.592 -11.136 1.00 41.12 95 PRO A CA 1
ATOM 786 C C . PRO A 1 95 ? 19.685 26.264 -9.800 1.00 41.12 95 PRO A C 1
ATOM 788 O O . PRO A 1 95 ? 19.138 27.364 -9.738 1.00 41.12 95 PRO A O 1
ATOM 791 N N . ARG A 1 96 ? 19.997 25.584 -8.695 1.00 47.50 96 ARG A N 1
ATOM 792 C CA . ARG A 1 96 ? 20.008 26.227 -7.386 1.00 47.50 96 ARG A CA 1
ATOM 793 C C . ARG A 1 96 ? 21.180 27.191 -7.402 1.00 47.50 96 ARG A C 1
ATOM 795 O O . ARG A 1 96 ? 22.318 26.750 -7.533 1.00 47.50 96 ARG A O 1
ATOM 802 N N . GLN A 1 97 ? 20.903 28.477 -7.207 1.00 45.72 97 GLN A N 1
ATOM 803 C CA . GLN A 1 97 ? 21.904 29.547 -7.164 1.00 45.72 97 GLN A CA 1
ATOM 804 C C . GLN A 1 97 ? 23.092 29.280 -6.207 1.00 45.72 97 GLN A C 1
ATOM 806 O O . GLN A 1 97 ? 24.106 29.948 -6.340 1.00 45.72 97 GLN A O 1
ATOM 811 N N . ASN A 1 98 ? 23.031 28.286 -5.302 1.00 42.44 98 ASN A N 1
ATOM 812 C CA . ASN A 1 98 ? 24.014 28.088 -4.225 1.00 42.44 98 ASN A CA 1
ATOM 813 C C . ASN A 1 98 ? 24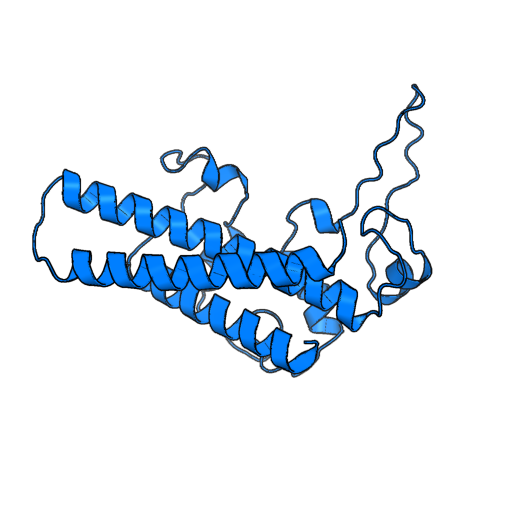.593 26.655 -4.084 1.00 42.44 98 ASN A C 1
ATOM 815 O O . ASN A 1 98 ? 24.896 26.217 -2.977 1.00 42.44 98 ASN A O 1
ATOM 819 N N . GLY A 1 99 ? 24.753 25.889 -5.170 1.00 42.19 99 GLY A N 1
ATOM 820 C CA . GLY A 1 99 ? 25.729 24.776 -5.206 1.00 42.19 99 GLY A CA 1
ATOM 821 C C . GLY A 1 99 ? 25.500 23.550 -4.297 1.00 42.19 99 GLY A C 1
ATOM 822 O O . GLY A 1 99 ? 26.406 22.734 -4.148 1.00 42.19 99 GLY A O 1
ATOM 823 N N . ARG A 1 100 ? 24.312 23.361 -3.703 1.00 41.03 100 ARG A N 1
ATOM 824 C CA . ARG A 1 100 ? 23.914 22.102 -3.032 1.00 41.03 100 ARG A CA 1
ATOM 825 C C . ARG A 1 100 ? 22.482 21.708 -3.416 1.00 41.03 100 ARG A C 1
ATOM 827 O O . ARG A 1 100 ? 21.496 22.219 -2.875 1.00 41.03 100 ARG A O 1
ATOM 834 N N . GLY A 1 101 ? 22.364 20.820 -4.402 1.00 40.97 101 GLY A N 1
ATOM 835 C CA . GLY A 1 101 ? 21.099 20.255 -4.872 1.00 40.97 101 GLY A CA 1
ATOM 836 C C . GLY A 1 101 ? 20.853 18.870 -4.286 1.00 40.97 101 GLY A C 1
ATOM 837 O O . GLY A 1 101 ? 21.639 17.962 -4.521 1.00 40.97 101 GLY A O 1
ATOM 838 N N . ASN A 1 102 ? 19.754 18.707 -3.548 1.00 43.03 102 ASN A N 1
ATOM 839 C CA . ASN A 1 102 ? 19.184 17.385 -3.301 1.00 43.03 102 ASN A CA 1
ATOM 840 C C . ASN A 1 102 ? 18.310 17.045 -4.511 1.00 43.03 102 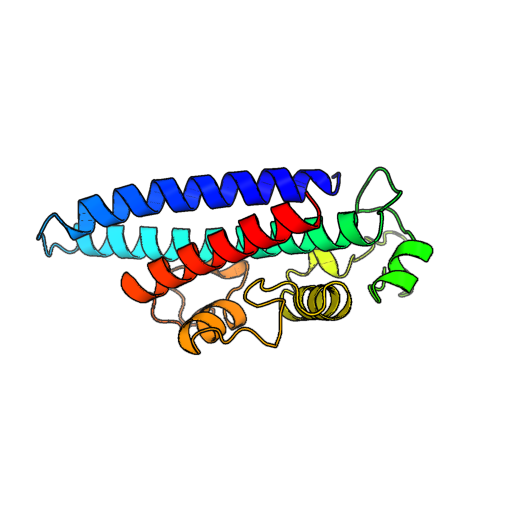ASN A C 1
ATOM 842 O O . ASN A 1 102 ? 17.377 17.794 -4.811 1.00 43.03 102 ASN A O 1
ATOM 846 N N . TYR A 1 103 ? 18.622 15.950 -5.199 1.00 43.44 103 TYR A N 1
ATOM 847 C CA . TYR A 1 103 ? 17.799 15.402 -6.274 1.00 43.44 103 TYR A CA 1
ATOM 848 C C . TYR A 1 103 ? 16.451 14.951 -5.691 1.00 43.44 103 TYR A C 1
ATOM 850 O O . TYR A 1 103 ? 16.418 14.156 -4.751 1.00 43.44 103 TYR A O 1
ATOM 858 N N . LEU A 1 104 ? 15.339 15.485 -6.206 1.00 45.97 104 LEU A N 1
ATOM 859 C CA . LEU A 1 104 ? 13.993 15.073 -5.801 1.00 45.97 104 LEU A CA 1
ATOM 860 C C . LEU A 1 104 ? 13.526 13.949 -6.727 1.00 45.97 104 LEU A C 1
ATOM 862 O O . LEU A 1 104 ? 13.248 14.150 -7.909 1.00 45.97 104 LEU A O 1
ATOM 866 N N . PHE A 1 105 ? 13.480 12.749 -6.164 1.00 48.91 105 PHE A N 1
ATOM 867 C CA . PHE A 1 105 ? 12.909 11.562 -6.778 1.00 48.91 105 PHE A CA 1
ATOM 868 C C . PHE A 1 105 ? 11.387 11.644 -6.632 1.00 48.91 105 PHE A C 1
ATOM 870 O O . PHE A 1 105 ? 10.892 11.781 -5.519 1.00 48.91 105 PHE A O 1
ATOM 877 N N . TYR A 1 106 ? 10.619 11.540 -7.719 1.00 55.06 106 TYR A N 1
ATOM 878 C CA . TYR A 1 106 ? 9.151 11.641 -7.630 1.00 55.06 106 TYR A CA 1
ATOM 879 C C . TYR A 1 106 ? 8.523 10.575 -6.71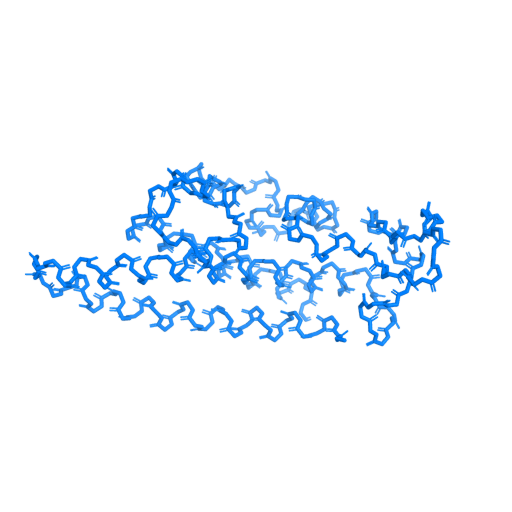0 1.00 55.06 106 TYR A C 1
ATOM 881 O O . TYR A 1 106 ? 7.514 10.838 -6.064 1.00 55.06 106 TYR A O 1
ATOM 889 N N . ILE A 1 107 ? 9.161 9.404 -6.570 1.00 60.50 107 ILE A N 1
ATOM 890 C CA . ILE A 1 107 ? 8.724 8.354 -5.636 1.00 60.50 107 ILE A CA 1
ATOM 891 C C . ILE A 1 107 ? 8.810 8.808 -4.164 1.00 60.50 107 ILE A C 1
ATOM 893 O O . ILE A 1 107 ? 8.017 8.352 -3.347 1.00 60.50 107 ILE A O 1
ATOM 897 N N . SER A 1 108 ? 9.724 9.718 -3.799 1.00 55.88 108 SER A N 1
ATOM 898 C CA . SER A 1 108 ? 9.892 10.155 -2.404 1.00 55.88 108 SER A CA 1
ATOM 899 C C . SER A 1 108 ? 8.871 11.202 -1.945 1.00 55.88 108 SER A C 1
ATOM 901 O O . SER A 1 108 ? 8.986 11.685 -0.824 1.00 55.88 108 SER A O 1
ATOM 903 N N . GLN A 1 109 ? 7.915 11.596 -2.794 1.00 61.03 109 GLN A N 1
ATOM 904 C CA . GLN A 1 109 ? 6.893 12.598 -2.460 1.00 61.03 109 GLN A CA 1
ATOM 905 C C . GLN A 1 109 ? 5.574 11.991 -1.955 1.00 61.03 109 GLN A C 1
ATOM 907 O O . GLN A 1 109 ? 4.582 12.704 -1.871 1.00 61.03 109 GLN A O 1
ATOM 912 N N . HIS A 1 110 ? 5.544 10.695 -1.613 1.00 65.44 110 HIS A N 1
ATOM 913 C CA . HIS A 1 110 ? 4.334 10.009 -1.131 1.00 65.44 110 HIS A CA 1
ATOM 914 C C . HIS A 1 110 ? 3.133 10.123 -2.107 1.00 65.44 110 HIS A C 1
ATOM 916 O O . HIS A 1 110 ? 1.974 10.104 -1.705 1.00 65.44 110 HIS A O 1
ATOM 922 N N . GLU A 1 111 ? 3.398 10.238 -3.413 1.00 68.06 111 GLU A N 1
ATOM 923 C CA . GLU A 1 111 ? 2.397 10.407 -4.479 1.00 68.06 111 GLU A CA 1
ATOM 924 C C . GLU A 1 111 ? 1.816 9.048 -4.931 1.00 68.06 111 GLU A C 1
ATOM 926 O O . GLU A 1 111 ? 2.165 8.503 -5.984 1.00 68.06 111 GLU A O 1
ATOM 931 N N . PHE A 1 112 ? 0.908 8.474 -4.135 1.00 72.56 112 PHE A N 1
ATOM 932 C CA . PHE A 1 112 ? 0.331 7.146 -4.403 1.00 72.56 112 PHE A CA 1
ATOM 933 C C . PHE A 1 112 ? -0.356 7.034 -5.764 1.00 72.56 112 PHE A C 1
ATOM 935 O O . PHE A 1 112 ? -0.155 6.056 -6.487 1.00 72.56 112 PHE A O 1
ATOM 942 N N . SER A 1 113 ? -1.172 8.026 -6.123 1.00 76.56 113 SER A N 1
ATOM 943 C CA . SER A 1 113 ? -2.013 7.979 -7.322 1.00 76.56 113 SER A CA 1
ATOM 944 C C . SER A 1 113 ? -1.192 7.832 -8.602 1.00 76.56 113 SER A C 1
ATOM 946 O O . SER A 1 113 ? -1.564 7.061 -9.488 1.00 76.56 113 SER A O 1
ATOM 948 N N . ARG A 1 114 ? -0.045 8.518 -8.698 1.00 81.69 114 ARG A N 1
ATOM 949 C CA . ARG A 1 114 ? 0.850 8.410 -9.858 1.00 81.69 114 ARG A CA 1
ATOM 950 C C . ARG A 1 114 ? 1.499 7.028 -9.932 1.00 81.69 114 ARG A C 1
ATOM 952 O O . ARG A 1 114 ? 1.506 6.414 -10.998 1.00 81.69 114 ARG A O 1
ATOM 959 N N . ASN A 1 115 ? 1.989 6.512 -8.808 1.00 86.94 115 ASN A N 1
ATOM 960 C CA . ASN A 1 115 ? 2.669 5.217 -8.766 1.00 86.94 115 ASN A CA 1
ATOM 961 C C . ASN A 1 115 ? 1.716 4.052 -9.077 1.00 86.94 115 ASN A C 1
ATOM 963 O O . ASN A 1 115 ? 2.087 3.116 -9.788 1.00 86.94 115 ASN A O 1
ATOM 967 N N . ILE A 1 116 ? 0.455 4.150 -8.649 1.00 88.25 116 ILE A N 1
ATOM 968 C CA . ILE A 1 116 ? -0.592 3.212 -9.064 1.00 88.25 116 ILE A CA 1
ATOM 969 C C . ILE A 1 116 ? -0.794 3.244 -10.574 1.00 88.25 116 ILE A C 1
ATOM 971 O O . ILE A 1 116 ? -0.798 2.190 -11.200 1.00 88.25 116 ILE A O 1
ATOM 975 N N . GLN A 1 117 ? -0.914 4.427 -11.185 1.00 87.69 117 GLN A N 1
ATOM 976 C CA . GLN A 1 117 ? -1.119 4.525 -12.633 1.00 87.69 117 GLN A CA 1
ATOM 977 C C . GLN A 1 117 ? 0.024 3.891 -13.432 1.00 87.69 117 GLN A C 1
ATOM 979 O O . GLN A 1 117 ? -0.234 3.269 -14.465 1.00 87.69 117 GLN A O 1
ATOM 984 N N . ILE A 1 118 ? 1.264 4.028 -12.956 1.00 89.75 118 ILE A N 1
ATOM 985 C CA . ILE A 1 118 ? 2.434 3.373 -13.551 1.00 89.75 118 ILE A CA 1
ATOM 986 C C . ILE A 1 118 ? 2.254 1.853 -13.518 1.00 89.75 118 ILE A C 1
ATOM 988 O O . ILE A 1 118 ? 2.352 1.204 -14.561 1.00 89.75 118 ILE A O 1
ATOM 992 N N . LEU A 1 119 ? 1.917 1.282 -12.357 1.00 91.44 119 LEU A N 1
ATOM 993 C CA . LEU A 1 119 ? 1.687 -0.159 -12.234 1.00 91.44 119 LEU A CA 1
ATOM 994 C C . LEU A 1 119 ? 0.460 -0.640 -13.015 1.00 91.44 119 LEU A C 1
ATOM 996 O O . LEU A 1 119 ? 0.532 -1.696 -13.630 1.00 91.44 119 LEU A O 1
ATOM 1000 N N . SER A 1 120 ? -0.634 0.124 -13.069 1.00 92.00 120 SER A N 1
ATOM 1001 C CA . SER A 1 120 ? -1.818 -0.228 -13.867 1.00 92.00 120 SER A CA 1
ATOM 1002 C C . SER A 1 120 ? -1.495 -0.373 -15.354 1.00 92.00 120 SER A C 1
ATOM 1004 O O . SER A 1 120 ? -2.076 -1.219 -16.029 1.00 92.00 120 SER A O 1
ATOM 1006 N N . LYS A 1 121 ? -0.587 0.463 -15.881 1.00 91.12 121 LYS A N 1
ATOM 1007 C CA . LYS A 1 121 ? -0.112 0.366 -17.270 1.00 91.12 121 LYS A CA 1
ATOM 1008 C C . LYS A 1 121 ? 0.846 -0.813 -17.456 1.00 91.12 121 LYS A C 1
ATOM 1010 O O . LYS A 1 121 ? 0.787 -1.484 -18.480 1.00 91.12 121 LYS A O 1
ATOM 1015 N N . ALA A 1 122 ? 1.720 -1.045 -16.479 1.00 91.06 122 ALA A N 1
ATOM 1016 C CA . ALA A 1 122 ? 2.757 -2.074 -16.524 1.00 91.06 122 ALA A CA 1
ATOM 1017 C C . ALA A 1 122 ? 2.221 -3.502 -16.311 1.00 91.06 122 ALA A C 1
ATOM 1019 O O . ALA A 1 122 ? 2.764 -4.464 -16.849 1.00 91.06 122 ALA A O 1
ATOM 1020 N N . LEU A 1 123 ? 1.153 -3.638 -15.525 1.00 93.00 123 LEU A N 1
ATOM 1021 C CA . LEU A 1 123 ? 0.551 -4.903 -15.109 1.00 93.00 123 LEU A CA 1
ATOM 1022 C C . LEU A 1 123 ? -0.951 -4.927 -15.459 1.00 93.00 123 LEU A C 1
ATOM 1024 O O . LEU A 1 123 ? -1.800 -4.983 -14.558 1.00 93.00 123 LEU A O 1
ATOM 1028 N N . PRO A 1 124 ? -1.313 -4.868 -16.756 1.00 90.06 124 PRO A N 1
ATOM 1029 C CA . PRO A 1 124 ? -2.707 -4.959 -17.167 1.00 90.06 124 PRO A CA 1
ATOM 1030 C C . PRO A 1 124 ? -3.281 -6.330 -16.787 1.00 90.06 124 PRO A C 1
ATOM 1032 O O . PRO A 1 124 ? -2.602 -7.348 -16.905 1.00 90.06 124 PRO A O 1
ATOM 1035 N N . ASN A 1 125 ? -4.545 -6.367 -16.356 1.00 91.19 125 ASN A N 1
ATOM 1036 C CA . ASN A 1 125 ? -5.239 -7.591 -15.926 1.00 91.19 125 ASN A CA 1
ATOM 1037 C C . ASN A 1 125 ? -4.576 -8.329 -14.747 1.00 91.19 125 ASN A C 1
ATOM 1039 O O . ASN A 1 125 ? -4.732 -9.544 -14.613 1.00 91.19 125 ASN A O 1
ATOM 1043 N N . SER A 1 126 ? -3.834 -7.615 -13.895 1.00 94.19 126 SER A N 1
ATOM 1044 C CA . SER A 1 126 ? -3.128 -8.197 -12.747 1.00 94.19 126 SER A CA 1
ATOM 1045 C C . SER A 1 126 ? -4.041 -8.828 -11.694 1.00 94.19 126 SER A C 1
ATOM 1047 O O . SER A 1 126 ? -3.558 -9.594 -10.863 1.00 94.19 126 SER A O 1
ATOM 1049 N N . LYS A 1 127 ? -5.345 -8.518 -11.712 1.00 95.44 127 LYS A N 1
ATOM 1050 C CA . LYS A 1 127 ? -6.327 -8.894 -10.681 1.00 95.44 127 LYS A CA 1
ATOM 1051 C C . LYS A 1 127 ? -5.977 -8.388 -9.281 1.00 95.44 127 LYS A C 1
ATOM 1053 O O . LYS A 1 127 ? -6.533 -8.867 -8.298 1.00 95.44 127 LYS A O 1
ATOM 1058 N N . VAL A 1 128 ? -5.088 -7.400 -9.191 1.00 96.12 128 VAL A N 1
ATOM 1059 C CA . VAL A 1 128 ? -4.705 -6.757 -7.934 1.00 96.12 128 VAL A CA 1
ATOM 1060 C C . VAL A 1 128 ? -5.610 -5.540 -7.706 1.00 96.12 128 VAL A C 1
ATOM 1062 O O . VAL A 1 128 ? -5.664 -4.681 -8.591 1.00 96.12 128 VAL A O 1
ATOM 1065 N N . PRO A 1 129 ? -6.302 -5.419 -6.554 1.00 94.25 129 PRO A N 1
ATOM 1066 C CA . PRO A 1 129 ? -7.096 -4.232 -6.230 1.00 94.25 129 PRO A CA 1
ATOM 1067 C C . PRO A 1 129 ? -6.275 -2.945 -6.352 1.00 94.25 129 PRO A C 1
ATOM 1069 O O . PRO A 1 129 ? -5.060 -2.962 -6.175 1.00 94.25 129 PRO A O 1
ATOM 1072 N N . LEU A 1 130 ? -6.920 -1.819 -6.661 1.00 89.94 130 LEU A N 1
ATOM 1073 C CA . LEU A 1 130 ? -6.288 -0.509 -6.908 1.00 89.94 130 LEU A CA 1
ATOM 1074 C C . LEU A 1 130 ? -5.358 -0.438 -8.140 1.00 89.94 130 LEU A C 1
ATOM 1076 O O . LEU A 1 130 ? -5.243 0.629 -8.734 1.00 89.94 130 LEU A O 1
ATOM 1080 N N . ILE A 1 131 ? -4.722 -1.538 -8.552 1.00 93.31 131 ILE A N 1
ATOM 1081 C CA . ILE A 1 131 ? -3.804 -1.600 -9.698 1.00 93.31 131 ILE A CA 1
ATOM 1082 C C . ILE A 1 131 ? -4.546 -2.011 -10.973 1.00 93.31 131 ILE A C 1
ATOM 1084 O O . ILE A 1 131 ? -4.412 -1.357 -12.008 1.00 93.31 131 ILE A O 1
ATOM 1088 N N . ASP A 1 132 ? -5.339 -3.080 -10.917 1.00 92.81 132 ASP A N 1
ATOM 1089 C CA . ASP A 1 132 ? -6.162 -3.542 -12.031 1.00 92.81 132 ASP A CA 1
ATOM 1090 C C . ASP A 1 132 ? -7.470 -2.746 -12.086 1.00 92.81 132 ASP A C 1
ATOM 1092 O O . ASP A 1 132 ? -8.342 -2.883 -11.230 1.00 92.81 132 ASP A O 1
ATOM 1096 N N . ARG A 1 133 ? -7.635 -1.942 -13.141 1.00 86.62 133 ARG A N 1
ATOM 1097 C CA . ARG A 1 133 ? -8.829 -1.106 -13.357 1.00 86.62 133 ARG A CA 1
ATOM 1098 C C . ARG A 1 133 ? -10.115 -1.910 -13.569 1.00 86.62 133 ARG A C 1
ATOM 1100 O O . ARG A 1 133 ? -11.193 -1.330 -13.517 1.00 86.62 133 ARG A O 1
ATOM 1107 N N . THR A 1 134 ? -10.012 -3.212 -13.845 1.00 88.50 134 THR A N 1
ATOM 1108 C CA . THR A 1 134 ? -11.172 -4.107 -13.984 1.00 88.50 134 THR A CA 1
ATOM 1109 C C . THR A 1 134 ? -11.708 -4.595 -12.638 1.00 88.50 134 THR A C 1
ATOM 1111 O O . THR A 1 134 ? -12.816 -5.125 -12.583 1.00 88.50 134 THR A O 1
ATOM 1114 N N . ILE A 1 135 ? -10.951 -4.413 -11.551 1.00 91.69 135 ILE A N 1
ATOM 1115 C CA . ILE A 1 135 ? -11.361 -4.780 -10.197 1.00 91.69 135 ILE A CA 1
ATOM 1116 C C . ILE A 1 135 ? -12.043 -3.580 -9.542 1.00 91.69 135 ILE A C 1
ATOM 1118 O O . ILE A 1 135 ? -11.437 -2.526 -9.350 1.00 91.69 135 ILE A O 1
ATOM 1122 N N . SER A 1 136 ? -13.315 -3.750 -9.181 1.00 89.50 136 SER A N 1
ATOM 1123 C CA . SER A 1 136 ? -14.040 -2.757 -8.391 1.00 89.50 136 SER A CA 1
ATOM 1124 C C . SER A 1 136 ? -13.532 -2.766 -6.951 1.00 89.50 136 SER A C 1
ATOM 1126 O O . SER A 1 136 ? -13.407 -3.826 -6.343 1.00 89.50 136 SER A O 1
ATOM 1128 N N . VAL A 1 137 ? -13.284 -1.579 -6.404 1.00 89.38 137 VAL A N 1
ATOM 1129 C CA . VAL A 1 137 ? -12.956 -1.364 -4.990 1.00 89.38 137 VAL A CA 1
ATOM 1130 C C . VAL A 1 137 ? -14.021 -0.452 -4.397 1.00 89.38 137 VAL A C 1
ATOM 1132 O O . VAL A 1 137 ? -14.463 0.491 -5.060 1.00 89.38 137 VAL A O 1
ATOM 1135 N N . ASP A 1 138 ? -14.445 -0.739 -3.168 1.00 88.75 138 ASP A N 1
ATOM 1136 C CA . ASP A 1 138 ? -15.485 0.032 -2.492 1.00 88.75 138 ASP A CA 1
ATOM 1137 C C . ASP A 1 138 ? -15.120 1.525 -2.416 1.00 88.75 138 ASP A C 1
ATOM 1139 O O . ASP A 1 138 ? -13.970 1.910 -2.177 1.00 88.75 138 ASP A O 1
ATOM 1143 N N . LYS A 1 139 ? -16.116 2.393 -2.627 1.00 88.00 139 LYS A N 1
ATOM 1144 C CA . LYS A 1 139 ? -15.908 3.850 -2.718 1.00 88.00 139 LYS A CA 1
ATOM 1145 C C . LYS A 1 139 ? -15.338 4.455 -1.436 1.00 88.00 139 LYS A C 1
ATOM 1147 O O . LYS A 1 139 ? -14.567 5.407 -1.506 1.00 88.00 139 LYS A O 1
ATOM 1152 N N . ASP A 1 140 ? -15.715 3.926 -0.279 1.00 85.69 140 ASP A N 1
ATOM 1153 C CA . ASP A 1 140 ? -15.205 4.366 1.019 1.00 85.69 140 ASP A CA 1
ATOM 1154 C C . ASP A 1 140 ? -13.731 3.982 1.220 1.00 85.69 140 ASP A C 1
ATOM 1156 O O . ASP A 1 140 ? -12.962 4.784 1.745 1.00 85.69 140 ASP A O 1
ATOM 1160 N N . LEU A 1 141 ? -13.299 2.826 0.711 1.00 87.94 141 LEU A N 1
ATOM 1161 C CA . LEU A 1 141 ? -11.887 2.432 0.687 1.00 87.94 141 LEU A CA 1
ATOM 1162 C C . LEU A 1 141 ? -11.066 3.291 -0.277 1.00 87.94 141 LEU A C 1
ATOM 1164 O O . LEU A 1 141 ? -9.945 3.681 0.049 1.00 87.94 141 LEU A O 1
ATOM 1168 N N . ILE A 1 142 ? -11.631 3.642 -1.436 1.00 87.94 142 ILE A N 1
ATOM 1169 C CA . ILE A 1 142 ? -11.023 4.632 -2.336 1.00 87.94 142 ILE A CA 1
ATOM 1170 C C . ILE A 1 142 ? -10.903 5.988 -1.633 1.00 87.94 142 ILE A C 1
ATOM 1172 O O . ILE A 1 142 ? -9.876 6.650 -1.755 1.00 87.94 142 ILE A O 1
ATOM 1176 N N . ASN A 1 143 ? -11.906 6.394 -0.852 1.00 86.81 143 ASN A N 1
ATOM 1177 C CA . ASN A 1 143 ? -11.844 7.630 -0.078 1.00 86.81 143 ASN A CA 1
ATOM 1178 C C . ASN A 1 143 ? -10.746 7.586 1.000 1.00 86.81 143 ASN A C 1
ATOM 1180 O O . ASN A 1 143 ? -9.993 8.550 1.128 1.00 86.81 143 ASN A O 1
ATOM 1184 N N . LEU A 1 144 ? -10.607 6.471 1.727 1.00 88.31 144 LEU A N 1
ATOM 1185 C CA . LEU A 1 144 ? -9.503 6.246 2.672 1.00 88.31 144 LEU A CA 1
ATOM 1186 C C . LEU A 1 144 ? -8.147 6.377 1.977 1.00 88.31 144 LEU A C 1
ATOM 1188 O O . LEU A 1 144 ? -7.265 7.083 2.456 1.00 88.31 144 LEU A O 1
ATOM 1192 N N . PHE A 1 145 ? -8.008 5.742 0.817 1.00 87.19 145 PHE A N 1
ATOM 1193 C CA . PHE A 1 145 ? -6.798 5.793 0.011 1.00 87.19 145 PHE A CA 1
ATOM 1194 C C . PHE A 1 145 ? -6.451 7.221 -0.445 1.00 87.19 145 PHE A C 1
ATOM 1196 O O . PHE A 1 145 ? -5.328 7.672 -0.241 1.00 87.19 145 PHE A O 1
ATOM 1203 N N . LEU A 1 146 ? -7.409 7.955 -1.021 1.00 83.94 146 LEU A N 1
ATOM 1204 C CA . LEU A 1 146 ? -7.182 9.303 -1.561 1.00 83.94 146 LEU A CA 1
ATOM 1205 C C . LEU A 1 146 ? -6.885 10.354 -0.486 1.00 83.94 146 LEU A C 1
ATOM 1207 O O . LEU A 1 146 ? -6.255 11.368 -0.778 1.00 83.94 146 LEU A O 1
ATOM 1211 N N . ASN A 1 147 ? -7.355 10.130 0.740 1.00 82.62 147 ASN A N 1
ATOM 1212 C CA . ASN A 1 147 ? -7.135 11.043 1.857 1.00 82.62 147 ASN A CA 1
ATOM 1213 C C . ASN A 1 147 ? -5.984 10.604 2.771 1.00 82.62 147 ASN A C 1
ATOM 1215 O O . ASN A 1 147 ? -5.687 11.303 3.739 1.00 82.62 147 ASN A O 1
ATOM 1219 N N . TRP A 1 148 ? -5.320 9.480 2.487 1.00 85.94 148 TRP A N 1
ATOM 1220 C CA . TRP A 1 148 ? -4.122 9.103 3.224 1.00 85.94 148 TRP A CA 1
ATOM 1221 C C . TRP A 1 148 ? -3.003 10.113 2.954 1.00 85.94 148 TRP A C 1
ATOM 1223 O O . TRP A 1 148 ? -2.722 10.466 1.808 1.00 85.94 148 TRP A O 1
ATOM 1233 N N . LYS A 1 149 ? -2.355 10.574 4.025 1.00 80.12 149 LYS A N 1
ATOM 1234 C CA . LYS A 1 149 ? -1.224 11.503 3.987 1.00 80.12 149 LYS A CA 1
ATOM 1235 C C . LYS A 1 149 ? -0.238 11.163 5.100 1.00 80.12 149 LYS A C 1
ATOM 1237 O O . LYS A 1 149 ? -0.650 10.739 6.184 1.00 80.12 149 LYS A O 1
ATOM 1242 N N . VAL A 1 150 ? 1.054 11.389 4.869 1.00 79.62 150 VAL A N 1
ATOM 1243 C CA . VAL A 1 150 ? 2.103 11.115 5.868 1.00 79.62 150 VAL A CA 1
ATOM 1244 C C . VAL A 1 150 ? 1.905 11.933 7.151 1.00 79.62 150 VAL A C 1
ATOM 1246 O O . VAL A 1 150 ? 2.184 11.460 8.255 1.00 79.62 150 VAL A O 1
ATOM 1249 N N . GLU A 1 151 ? 1.351 13.138 7.024 1.00 76.69 151 GLU A N 1
ATOM 1250 C CA . GLU A 1 151 ? 1.104 14.088 8.108 1.00 76.69 151 GLU A CA 1
ATOM 1251 C C . GLU A 1 151 ? 0.092 13.577 9.143 1.00 76.69 151 GLU A C 1
ATOM 1253 O O . GLU A 1 151 ? 0.111 14.023 10.292 1.00 76.69 151 GLU A O 1
ATOM 1258 N N . ILE A 1 152 ? -0.739 12.591 8.784 1.00 74.38 152 ILE A N 1
ATOM 1259 C CA . ILE A 1 152 ? -1.733 11.979 9.682 1.00 74.38 152 ILE A CA 1
ATOM 1260 C C . ILE A 1 152 ? -1.062 11.357 10.915 1.00 74.38 152 ILE A C 1
ATOM 1262 O O . ILE A 1 152 ? -1.655 11.325 11.992 1.00 74.38 152 ILE A O 1
ATOM 1266 N N . ARG A 1 153 ? 0.215 10.959 10.803 1.00 71.06 153 ARG A N 1
ATOM 1267 C CA . ARG A 1 153 ? 1.042 10.506 11.932 1.00 71.06 153 ARG A CA 1
ATOM 1268 C C 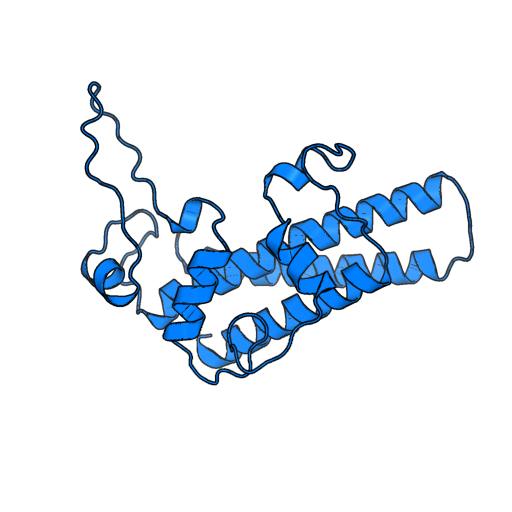. ARG A 1 153 ? 1.127 11.522 13.069 1.00 71.06 153 ARG A C 1
ATOM 1270 O O . ARG A 1 153 ? 1.194 11.139 14.234 1.00 71.06 153 ARG A O 1
ATOM 1277 N N . TYR A 1 154 ? 1.229 12.802 12.724 1.00 67.69 154 TYR A N 1
ATOM 1278 C CA . TYR A 1 154 ? 1.549 13.870 13.671 1.00 67.69 154 TYR A CA 1
ATOM 1279 C C . TYR A 1 154 ? 0.296 14.540 14.229 1.00 67.69 154 TYR A C 1
ATOM 1281 O O . TYR A 1 154 ? 0.368 15.236 15.240 1.00 67.69 154 TYR A O 1
ATOM 1289 N N . HIS A 1 155 ? -0.852 14.313 13.590 1.00 66.62 155 HIS A N 1
ATOM 1290 C CA . HIS A 1 155 ? -2.091 15.008 13.904 1.00 66.62 155 HIS A CA 1
ATOM 1291 C C . HIS A 1 155 ? -3.308 14.070 13.910 1.00 66.62 155 HIS A C 1
ATOM 1293 O O . HIS A 1 155 ? -4.240 14.286 13.136 1.00 66.62 155 HIS A O 1
ATOM 1299 N N . PRO A 1 156 ? -3.346 13.059 14.800 1.00 59.12 156 PRO A N 1
ATOM 1300 C CA . PRO A 1 156 ? -4.468 12.121 14.874 1.00 59.12 156 PRO A CA 1
ATOM 1301 C C . PRO A 1 156 ? -5.803 12.799 15.226 1.00 59.12 156 PRO A C 1
ATOM 1303 O O . PRO A 1 156 ? -6.856 12.273 14.900 1.00 59.12 156 PRO A O 1
ATOM 1306 N N . GLU A 1 157 ? -5.774 13.977 15.857 1.00 56.47 157 GLU A N 1
ATOM 1307 C CA . GLU A 1 157 ? -6.978 14.711 16.276 1.00 56.47 157 GLU A CA 1
ATOM 1308 C C . GLU A 1 157 ? -7.287 15.946 15.408 1.00 56.47 157 GLU A C 1
ATOM 1310 O O . GLU A 1 157 ? -8.304 16.605 15.619 1.00 56.47 157 GLU A O 1
ATOM 1315 N N . SER A 1 158 ? -6.429 16.293 14.438 1.00 52.94 158 SER A N 1
ATOM 1316 C CA . SER A 1 158 ? -6.632 17.506 13.635 1.00 52.94 158 SER A CA 1
ATOM 1317 C C . SER A 1 158 ? -7.533 17.243 12.435 1.00 52.94 158 SER A C 1
ATOM 1319 O O . SER A 1 158 ? -7.177 16.523 11.500 1.00 52.94 158 SER A O 1
ATOM 1321 N N . THR A 1 159 ? -8.663 17.944 12.412 1.00 45.03 159 THR A N 1
ATOM 1322 C CA . THR A 1 159 ? -9.601 18.008 11.284 1.00 45.03 159 THR A CA 1
ATOM 1323 C C . THR A 1 159 ? -8.988 18.602 10.011 1.00 45.03 159 THR A C 1
ATOM 1325 O O . THR A 1 159 ? -9.565 18.457 8.937 1.00 45.03 159 THR A O 1
ATOM 1328 N N . GLN A 1 160 ? -7.814 19.242 10.093 1.00 47.47 160 GLN A N 1
ATOM 1329 C CA . GLN A 1 160 ? -7.144 19.848 8.938 1.00 47.47 160 GLN A CA 1
ATOM 1330 C C . GLN A 1 160 ? -6.561 18.808 7.964 1.00 47.47 160 GLN A C 1
ATOM 1332 O O . GLN A 1 160 ? -6.417 19.099 6.777 1.00 47.47 160 GLN A O 1
ATOM 1337 N N . TYR A 1 161 ? -6.233 17.602 8.443 1.00 50.03 161 TYR A N 1
ATOM 1338 C CA . TYR A 1 161 ? 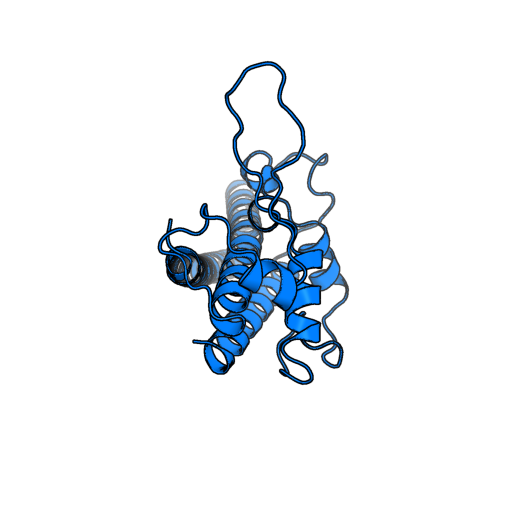-5.538 16.579 7.646 1.00 50.03 161 TYR A CA 1
ATOM 1339 C C . TYR A 1 161 ? -6.350 15.302 7.420 1.00 50.03 161 TYR A C 1
ATOM 1341 O O . TYR A 1 161 ? -5.924 14.446 6.650 1.00 50.03 161 TYR A O 1
ATOM 1349 N N . SER A 1 162 ? -7.517 15.177 8.054 1.00 54.34 162 SER A N 1
ATOM 1350 C CA . SER A 1 162 ? -8.390 14.017 7.911 1.00 54.34 162 SER A CA 1
ATOM 1351 C C . SER A 1 162 ? -9.818 14.389 8.307 1.00 54.34 162 SER A C 1
ATOM 1353 O O . SER A 1 162 ? -10.172 14.377 9.482 1.00 54.34 162 SER A O 1
ATOM 1355 N N . THR A 1 163 ? -10.666 14.680 7.322 1.00 63.88 163 THR A N 1
ATOM 1356 C CA . THR A 1 163 ? -12.133 14.648 7.483 1.00 63.88 163 THR A CA 1
ATOM 1357 C C . THR A 1 163 ? -12.678 13.217 7.423 1.00 63.88 163 THR A C 1
ATOM 1359 O O . THR A 1 163 ? -13.889 13.009 7.393 1.00 63.88 163 THR A O 1
ATOM 1362 N N . ILE A 1 164 ? -11.788 12.223 7.367 1.00 75.56 164 ILE A N 1
ATOM 1363 C CA . ILE A 1 164 ? -12.148 10.820 7.267 1.00 75.56 164 ILE A CA 1
ATOM 1364 C C . ILE A 1 164 ? -12.608 10.327 8.635 1.00 75.56 164 ILE A C 1
ATOM 1366 O O . ILE A 1 164 ? -11.862 10.366 9.615 1.00 75.56 164 ILE A O 1
ATOM 1370 N N . GLU A 1 165 ? -13.819 9.795 8.679 1.00 83.81 165 GLU A N 1
ATOM 1371 C CA . GLU A 1 165 ? -14.279 9.016 9.815 1.00 83.81 165 GLU A CA 1
ATOM 1372 C C . GLU A 1 165 ? -13.695 7.599 9.744 1.00 83.81 165 GLU A C 1
ATOM 1374 O O . GLU A 1 165 ? -13.949 6.846 8.799 1.00 83.81 165 GLU A O 1
ATOM 1379 N N . LEU A 1 166 ? -12.893 7.231 10.744 1.00 90.12 166 LEU A N 1
ATOM 1380 C CA . LEU A 1 166 ? -12.346 5.883 10.868 1.00 90.12 166 LEU A CA 1
ATOM 1381 C C . LEU A 1 166 ? -13.279 5.045 11.741 1.00 90.12 166 LEU A C 1
ATOM 1383 O O . LEU A 1 166 ? -13.470 5.341 12.920 1.00 90.12 166 LEU A O 1
ATOM 1387 N N . THR A 1 167 ? -13.829 3.980 11.167 1.00 92.94 167 THR A N 1
ATOM 1388 C CA . THR A 1 167 ? -14.655 2.999 11.873 1.00 92.94 167 THR A CA 1
ATOM 1389 C C . THR A 1 167 ? -13.933 1.659 11.905 1.00 92.94 167 THR A C 1
ATOM 1391 O O . THR A 1 167 ? -13.041 1.389 11.102 1.00 92.94 167 THR A O 1
ATOM 1394 N N . ILE A 1 168 ? -14.309 0.782 12.836 1.00 94.19 168 ILE A N 1
ATOM 1395 C CA . ILE A 1 168 ? -13.718 -0.562 12.905 1.00 94.19 168 ILE A CA 1
ATOM 1396 C C . ILE A 1 168 ? -13.924 -1.312 11.584 1.00 94.19 168 ILE A C 1
ATOM 1398 O O . ILE A 1 168 ? -12.991 -1.939 11.085 1.00 94.19 168 ILE A O 1
ATOM 1402 N N . ASP A 1 169 ? -15.119 -1.215 11.000 1.00 94.94 169 ASP A N 1
ATOM 1403 C CA . ASP A 1 169 ? -15.448 -1.882 9.742 1.00 94.94 169 ASP A CA 1
ATOM 1404 C C . ASP A 1 169 ? -14.604 -1.366 8.566 1.00 94.94 169 ASP A C 1
ATOM 1406 O O . ASP A 1 169 ? -13.940 -2.157 7.887 1.00 94.94 169 ASP A O 1
ATOM 1410 N N . ASN A 1 170 ? -14.561 -0.044 8.350 1.00 94.56 170 ASN A N 1
ATOM 1411 C CA . ASN A 1 170 ? -13.854 0.503 7.192 1.00 94.56 170 ASN A CA 1
ATOM 1412 C C . ASN A 1 170 ? -12.334 0.284 7.284 1.00 94.56 170 ASN A C 1
ATOM 1414 O O . ASN A 1 170 ? -11.701 -0.040 6.279 1.00 94.56 170 ASN A O 1
ATOM 1418 N N . ILE A 1 171 ? -11.755 0.340 8.487 1.00 95.56 171 ILE A N 1
ATOM 1419 C CA . ILE A 1 171 ? -10.337 0.062 8.708 1.00 95.56 171 ILE A CA 1
ATOM 1420 C C . ILE A 1 171 ? -10.019 -1.413 8.490 1.00 95.56 171 ILE A C 1
ATOM 1422 O O . ILE A 1 171 ? -9.016 -1.723 7.848 1.00 95.56 171 ILE A O 1
ATOM 1426 N N . LYS A 1 172 ? -10.865 -2.338 8.958 1.00 97.00 172 LYS A N 1
ATOM 1427 C CA . LYS A 1 172 ? -10.678 -3.772 8.690 1.00 97.00 172 LYS A CA 1
ATOM 1428 C C . LYS A 1 172 ? -10.689 -4.068 7.195 1.00 97.00 172 LYS A C 1
ATOM 1430 O O . LYS A 1 172 ? -9.791 -4.753 6.702 1.00 97.00 172 LYS A O 1
ATOM 1435 N N . ARG A 1 173 ? -11.654 -3.509 6.459 1.00 95.94 173 ARG A N 1
ATOM 1436 C CA . ARG A 1 173 ? -11.722 -3.642 4.996 1.00 95.94 173 ARG A CA 1
ATOM 1437 C C . ARG A 1 173 ? -10.517 -2.994 4.301 1.00 95.94 173 ARG A C 1
ATOM 1439 O O . ARG A 1 173 ? -9.983 -3.570 3.351 1.00 95.94 173 ARG A O 1
ATOM 1446 N N . PHE A 1 174 ? -10.019 -1.863 4.805 1.00 95.50 174 PHE A N 1
ATOM 1447 C CA . PHE A 1 174 ? -8.823 -1.202 4.273 1.00 95.50 174 PHE A CA 1
ATOM 1448 C C . PHE A 1 174 ? -7.543 -2.020 4.483 1.00 95.50 174 PHE A C 1
ATOM 1450 O O . PHE A 1 174 ? -6.756 -2.185 3.548 1.00 95.50 174 PHE A O 1
ATOM 1457 N N . VAL A 1 175 ? -7.353 -2.598 5.673 1.00 97.19 175 VAL A N 1
ATOM 1458 C CA . VAL A 1 175 ? -6.220 -3.490 5.969 1.00 97.19 175 VAL A CA 1
ATOM 1459 C C . VAL A 1 175 ? -6.312 -4.768 5.132 1.00 97.19 175 VAL A C 1
ATOM 1461 O O . VAL A 1 175 ? -5.313 -5.190 4.559 1.00 97.19 175 VAL A O 1
ATOM 1464 N N . SER A 1 176 ? -7.507 -5.351 4.987 1.00 97.12 176 SER A N 1
ATOM 1465 C CA . SER A 1 176 ? -7.719 -6.528 4.132 1.00 97.12 176 SER A CA 1
ATOM 1466 C C . SER A 1 176 ? -7.393 -6.237 2.664 1.00 97.12 176 SER A C 1
ATOM 1468 O O . SER A 1 176 ? -6.684 -7.006 2.022 1.00 97.12 176 SER A O 1
ATOM 1470 N N . THR A 1 177 ? -7.828 -5.089 2.140 1.00 96.44 177 THR A N 1
ATOM 1471 C CA . THR A 1 177 ? -7.480 -4.661 0.777 1.00 96.44 177 THR A CA 1
ATOM 1472 C C . THR A 1 177 ? -5.976 -4.430 0.643 1.00 96.44 177 THR A C 1
ATOM 1474 O O . THR A 1 177 ? -5.374 -4.831 -0.348 1.00 96.44 177 THR A O 1
ATOM 1477 N N . THR A 1 178 ? -5.340 -3.843 1.658 1.00 96.75 178 THR A N 1
ATOM 1478 C CA . THR A 1 178 ? -3.885 -3.647 1.699 1.00 96.75 178 THR A CA 1
ATOM 1479 C C . THR A 1 178 ? -3.128 -4.974 1.638 1.00 96.75 178 THR A C 1
ATOM 1481 O O . THR A 1 178 ? -2.179 -5.096 0.864 1.00 96.75 178 THR A O 1
ATOM 1484 N N . ASP A 1 179 ? -3.571 -5.981 2.392 1.00 98.12 179 ASP A N 1
ATOM 1485 C CA . ASP A 1 179 ? -3.024 -7.340 2.351 1.00 98.12 179 ASP A CA 1
ATOM 1486 C C . ASP A 1 179 ? -3.190 -7.981 0.961 1.00 98.12 179 ASP A C 1
ATOM 1488 O O . ASP A 1 179 ? -2.234 -8.521 0.404 1.00 98.12 179 ASP A O 1
ATOM 1492 N N . GLN A 1 180 ? -4.367 -7.843 0.340 1.00 97.62 180 GLN A N 1
ATOM 1493 C CA . GLN A 1 180 ? -4.613 -8.334 -1.022 1.00 97.62 180 GLN A CA 1
ATOM 1494 C C . GLN A 1 180 ? -3.692 -7.672 -2.053 1.00 97.62 180 GLN A C 1
ATOM 1496 O O . GLN A 1 180 ? -3.135 -8.359 -2.912 1.00 97.62 180 GLN A O 1
ATOM 1501 N N . VAL A 1 181 ? -3.500 -6.352 -1.966 1.00 97.06 181 VAL A N 1
ATOM 1502 C CA . VAL A 1 181 ? -2.577 -5.620 -2.845 1.00 97.06 181 VAL A CA 1
ATOM 1503 C C . VAL A 1 181 ? -1.144 -6.088 -2.633 1.00 97.06 181 VAL A C 1
ATOM 1505 O O . VAL A 1 181 ? -0.444 -6.374 -3.606 1.00 97.06 181 VAL A O 1
ATOM 1508 N N . TYR A 1 182 ? -0.723 -6.211 -1.373 1.00 98.19 182 TYR A N 1
ATOM 1509 C CA . TYR A 1 182 ? 0.610 -6.680 -1.021 1.00 98.19 182 TYR A CA 1
ATOM 1510 C C . TYR A 1 182 ? 0.891 -8.068 -1.604 1.00 98.19 182 TYR A C 1
ATOM 1512 O O . TYR A 1 182 ? 1.845 -8.241 -2.364 1.00 98.19 182 TYR A O 1
ATOM 1520 N N . ASN A 1 183 ? 0.030 -9.042 -1.303 1.00 98.25 183 ASN A N 1
ATOM 1521 C CA . ASN A 1 183 ? 0.195 -10.425 -1.740 1.00 98.25 183 ASN A CA 1
ATOM 1522 C C . ASN A 1 183 ? 0.087 -10.556 -3.266 1.00 98.25 183 ASN A C 1
ATOM 1524 O O . ASN A 1 183 ? 0.853 -11.298 -3.884 1.00 98.25 183 ASN A O 1
ATOM 1528 N N . GLY A 1 184 ? -0.823 -9.803 -3.888 1.00 97.94 184 GLY A N 1
ATOM 1529 C CA . GLY A 1 184 ? -0.985 -9.767 -5.338 1.00 97.94 184 GLY A CA 1
ATOM 1530 C C . GLY A 1 184 ? 0.267 -9.266 -6.055 1.00 97.94 184 GLY A C 1
ATOM 1531 O O . GLY A 1 184 ? 0.750 -9.912 -6.985 1.00 97.94 184 GLY A O 1
ATOM 1532 N N . LEU A 1 185 ? 0.844 -8.155 -5.590 1.00 97.62 185 LEU A N 1
ATOM 1533 C CA . LEU A 1 185 ? 2.086 -7.623 -6.148 1.00 97.62 185 LEU A CA 1
ATOM 1534 C C . LEU A 1 185 ? 3.273 -8.552 -5.883 1.00 97.62 185 LEU A C 1
ATOM 1536 O O . LEU A 1 185 ? 4.013 -8.858 -6.815 1.00 97.62 185 LEU A O 1
ATOM 1540 N N . MET A 1 186 ? 3.412 -9.084 -4.666 1.00 97.69 186 MET A N 1
ATOM 1541 C CA . MET A 1 186 ? 4.457 -10.061 -4.337 1.00 97.69 186 MET A CA 1
ATOM 1542 C C . MET A 1 186 ? 4.395 -11.313 -5.218 1.00 97.69 186 MET A C 1
ATOM 1544 O O . MET A 1 186 ? 5.431 -11.841 -5.598 1.00 97.69 186 MET A O 1
ATOM 1548 N N . LYS A 1 187 ? 3.207 -11.775 -5.616 1.00 97.19 187 LYS A N 1
ATOM 1549 C CA . LYS A 1 187 ? 3.078 -12.903 -6.551 1.00 97.19 187 LYS A CA 1
ATOM 1550 C C . LYS A 1 187 ? 3.553 -12.565 -7.969 1.00 97.19 187 LYS A C 1
ATOM 1552 O O . LYS A 1 187 ? 4.024 -13.447 -8.681 1.00 97.19 187 LYS A O 1
ATOM 1557 N N . LEU A 1 188 ? 3.382 -11.315 -8.399 1.00 95.50 188 LEU A N 1
ATOM 1558 C CA . LEU A 1 188 ? 3.689 -10.876 -9.762 1.00 95.50 188 LEU A CA 1
ATOM 1559 C C . LEU A 1 188 ? 5.152 -10.476 -9.945 1.00 95.50 188 LEU A C 1
ATOM 1561 O O . LEU A 1 188 ? 5.707 -10.684 -11.022 1.00 95.50 188 LEU A O 1
ATOM 1565 N N . VAL A 1 189 ? 5.752 -9.858 -8.926 1.00 93.69 189 VAL A N 1
ATOM 1566 C CA . VAL A 1 189 ? 7.098 -9.275 -9.029 1.00 93.69 189 VAL A CA 1
ATOM 1567 C C . VAL A 1 189 ? 8.044 -9.685 -7.901 1.00 93.69 189 VAL A C 1
ATOM 1569 O O . VAL A 1 189 ? 9.202 -9.281 -7.951 1.00 93.69 189 VAL A O 1
ATOM 1572 N N . GLY A 1 190 ? 7.582 -10.440 -6.900 1.00 77.94 190 GLY A N 1
ATOM 1573 C CA . GLY A 1 190 ? 8.385 -10.878 -5.750 1.00 77.94 190 GLY A CA 1
ATOM 1574 C C . GLY A 1 190 ? 9.575 -11.762 -6.091 1.00 77.94 190 GLY A C 1
ATOM 1575 O O . GLY A 1 190 ? 9.610 -12.365 -7.186 1.00 77.94 190 GLY A O 1
#

Secondary structure (DSSP, 8-state):
--THHHHHHHHHHHHHHHHHHHHHHHHHHS----HHHHHHHHHHHHHHHHHHHHHHHHHHHHHHHHHTT--SSSTTS--HHHHHHHTPPBP--S--TTS-PPP-BGGGGT-HHHHHHHHHHHSTT---TTT-TTS---HHHHHHHHH--GGGGT-TT-TTT--PPP-HHHHHHHHHHHHHHHHHHHHHH-